Protein AF-A0A8J6PXT9-F1 (afdb_monomer)

Solvent-accessible surface area (backbone atoms only — not comparable to full-atom values): 15693 Å² total; per-residue (Å²): 128,80,84,68,79,91,77,64,64,55,62,47,70,41,81,36,71,69,57,22,60,20,56,36,63,90,74,39,64,50,76,94,34,38,74,58,44,59,33,19,78,71,17,30,38,42,34,38,52,50,77,65,102,57,92,66,86,65,80,55,73,27,37,56,46,32,52,40,48,51,72,73,36,44,72,58,48,40,47,42,50,42,51,44,41,65,73,48,49,47,57,49,52,33,64,75,65,73,51,66,80,80,37,52,74,51,46,50,93,59,94,52,47,90,45,42,36,75,46,33,23,64,62,36,35,40,33,35,71,55,58,52,99,78,29,15,31,35,36,43,34,26,45,24,45,71,37,74,87,48,21,35,32,40,33,25,50,82,85,40,82,59,47,68,38,40,57,87,68,64,70,65,60,54,58,34,49,72,63,71,42,56,64,68,61,53,51,54,48,53,49,53,52,60,75,68,57,75,94,57,82,69,73,52,39,87,90,60,68,43,58,54,72,69,46,46,55,40,44,73,39,38,60,58,50,27,56,72,69,71,35,54,68,60,33,53,54,49,41,72,74,36,56,77,58,34,70,78,43,45,70,61,52,42,54,52,28,56,77,68,66,38,60,82,58,38,58,53,49,53,51,48,48,56,59,60,75,75,107

Structure (mmCIF, N/CA/C/O backbone):
data_AF-A0A8J6PXT9-F1
#
_entry.id   AF-A0A8J6PXT9-F1
#
loop_
_atom_site.group_PDB
_atom_site.id
_atom_site.type_symbol
_atom_site.label_atom_id
_atom_site.label_alt_id
_atom_site.label_comp_id
_atom_site.label_asym_id
_atom_site.label_entity_id
_atom_site.label_seq_id
_atom_site.pdbx_PDB_ins_code
_atom_site.Cartn_x
_atom_site.Cartn_y
_atom_site.Cartn_z
_atom_site.occupancy
_atom_site.B_iso_or_equiv
_atom_site.auth_seq_id
_atom_site.auth_comp_id
_atom_site.auth_asym_id
_atom_site.auth_atom_id
_atom_site.pdbx_PDB_model_num
ATOM 1 N N . MET A 1 1 ? -24.899 -11.891 -0.638 1.00 58.06 1 MET A N 1
ATOM 2 C CA . MET A 1 1 ? -24.754 -11.059 -1.848 1.00 58.06 1 MET A CA 1
ATOM 3 C C . MET A 1 1 ? -23.504 -10.244 -1.622 1.00 58.06 1 MET A C 1
ATOM 5 O O . MET A 1 1 ? -23.408 -9.659 -0.549 1.00 58.06 1 MET A O 1
ATOM 9 N N . ASP A 1 2 ? -22.542 -10.295 -2.538 1.00 76.00 2 ASP A N 1
ATOM 10 C CA . ASP A 1 2 ? -21.279 -9.575 -2.362 1.00 76.00 2 ASP A CA 1
ATOM 11 C C . ASP A 1 2 ? -21.545 -8.068 -2.339 1.00 76.00 2 ASP A C 1
ATOM 13 O O . ASP A 1 2 ? -22.295 -7.556 -3.173 1.00 76.00 2 ASP A O 1
ATOM 17 N N . LYS A 1 3 ? -20.978 -7.364 -1.353 1.00 90.62 3 LYS A N 1
ATOM 18 C CA . LYS A 1 3 ? -21.110 -5.904 -1.244 1.00 90.62 3 LYS A CA 1
ATOM 19 C C . LYS A 1 3 ? -20.114 -5.188 -2.147 1.00 90.62 3 LYS A C 1
ATOM 21 O O . LYS A 1 3 ? -20.406 -4.103 -2.641 1.00 90.62 3 LYS A O 1
ATOM 26 N N . PHE A 1 4 ? -18.958 -5.802 -2.368 1.00 96.56 4 PHE A N 1
ATOM 27 C CA . PHE A 1 4 ? -17.940 -5.333 -3.292 1.00 96.56 4 PHE A CA 1
ATOM 28 C C . PHE A 1 4 ? -18.010 -6.090 -4.623 1.00 96.56 4 PHE A C 1
ATOM 30 O O . PHE A 1 4 ? -18.178 -7.306 -4.655 1.00 96.56 4 PHE A O 1
ATOM 37 N N . THR A 1 5 ? -17.861 -5.370 -5.735 1.00 96.44 5 THR A N 1
ATOM 38 C CA . THR A 1 5 ? -17.755 -5.947 -7.081 1.00 96.44 5 THR A CA 1
ATOM 39 C C . THR A 1 5 ? -16.514 -5.390 -7.758 1.00 96.44 5 THR A C 1
ATOM 41 O O . THR A 1 5 ? -16.367 -4.177 -7.887 1.00 96.44 5 THR A O 1
ATOM 44 N N . PHE A 1 6 ? -15.626 -6.278 -8.201 1.00 97.38 6 PHE A N 1
ATOM 45 C CA . PHE A 1 6 ? -14.386 -5.886 -8.858 1.00 97.38 6 PHE A CA 1
ATOM 46 C C . PHE A 1 6 ? -14.627 -5.453 -10.311 1.00 97.38 6 PHE A C 1
ATOM 48 O O . PHE A 1 6 ? -15.181 -6.205 -11.116 1.00 97.38 6 PHE A O 1
ATOM 55 N N . SER A 1 7 ? -14.179 -4.243 -10.648 1.00 96.75 7 SER A N 1
ATOM 56 C CA . SER A 1 7 ? -14.361 -3.614 -11.963 1.00 96.75 7 SER A CA 1
ATOM 57 C C . SER A 1 7 ? -13.121 -3.661 -12.863 1.00 96.75 7 SER A C 1
ATOM 59 O O . SER A 1 7 ? -13.143 -3.065 -13.936 1.00 96.75 7 SER A O 1
ATOM 61 N N . GLY A 1 8 ? -12.042 -4.327 -12.438 1.00 96.56 8 GLY A N 1
ATOM 62 C CA . GLY A 1 8 ? -10.734 -4.263 -13.105 1.00 96.56 8 GLY A CA 1
ATOM 63 C C . GLY A 1 8 ? -9.766 -3.250 -12.487 1.00 96.56 8 GLY A C 1
ATOM 64 O O . GLY A 1 8 ? -8.602 -3.208 -12.881 1.00 96.56 8 GLY A O 1
ATOM 65 N N . GLU A 1 9 ? -10.222 -2.462 -11.509 1.00 97.62 9 GLU A N 1
ATOM 66 C CA . GLU A 1 9 ? -9.415 -1.461 -10.809 1.00 97.62 9 GLU A CA 1
ATOM 67 C C . GLU A 1 9 ? -8.818 -2.036 -9.520 1.00 97.62 9 GLU A C 1
ATOM 69 O O . GLU A 1 9 ? -9.525 -2.325 -8.557 1.00 97.62 9 GLU A O 1
ATOM 74 N N . TRP A 1 10 ? -7.493 -2.179 -9.486 1.00 97.88 10 TRP A N 1
ATOM 75 C CA . TRP A 1 10 ? -6.753 -2.697 -8.324 1.00 97.88 10 TRP A CA 1
ATOM 76 C C . TRP A 1 10 ? -6.520 -1.644 -7.231 1.00 97.88 10 TRP A C 1
ATOM 78 O O . TRP A 1 10 ? -6.026 -1.962 -6.149 1.00 97.88 10 TRP A O 1
ATOM 88 N N . LYS A 1 11 ? -6.881 -0.389 -7.513 1.00 98.31 11 LYS A N 1
ATOM 89 C CA . LYS A 1 11 ? -6.904 0.724 -6.565 1.00 98.31 11 LYS A CA 1
ATOM 90 C C . LYS A 1 11 ? -8.267 1.395 -6.646 1.00 98.31 11 LYS A C 1
ATOM 92 O O . LYS A 1 11 ? -8.650 1.869 -7.710 1.00 98.31 11 LYS A O 1
ATOM 97 N N . VAL A 1 12 ? -8.989 1.425 -5.536 1.00 98.12 12 VAL A N 1
ATOM 98 C CA . VAL A 1 12 ? -10.351 1.971 -5.450 1.00 98.12 12 VAL A CA 1
ATOM 99 C C . VAL A 1 12 ? -10.522 2.725 -4.137 1.00 98.12 12 VAL A C 1
ATOM 101 O O . VAL A 1 12 ? -9.723 2.559 -3.224 1.00 98.12 12 VAL A O 1
ATOM 104 N N . ASP A 1 13 ? -11.571 3.530 -4.021 1.00 98.44 13 ASP A N 1
ATOM 105 C CA . ASP A 1 13 ? -11.986 4.099 -2.739 1.00 98.44 13 ASP A CA 1
ATOM 106 C C . ASP A 1 13 ? -13.183 3.285 -2.208 1.00 98.44 13 ASP A C 1
ATOM 108 O O . ASP A 1 13 ? -14.152 3.052 -2.937 1.00 98.44 13 ASP A O 1
ATOM 112 N N . LEU A 1 14 ? -13.121 2.828 -0.955 1.00 98.19 14 LEU A N 1
ATOM 113 C CA . LEU A 1 14 ? -14.226 2.139 -0.280 1.00 98.19 14 LEU A CA 1
ATOM 114 C C . LEU A 1 14 ? -15.007 3.102 0.611 1.00 98.19 14 LEU A C 1
ATOM 116 O O . LEU A 1 14 ? -14.414 3.895 1.337 1.00 98.19 14 LEU A O 1
ATOM 120 N N . TYR A 1 15 ? -16.335 2.966 0.628 1.00 98.44 15 TYR A N 1
ATOM 121 C CA . TYR A 1 15 ? -17.177 3.685 1.581 1.00 98.44 15 TYR A CA 1
ATOM 122 C C . TYR A 1 15 ? -17.156 2.995 2.957 1.00 98.44 15 TYR A C 1
ATOM 124 O O . TYR A 1 15 ? -17.783 1.949 3.143 1.00 98.44 15 TYR A O 1
ATOM 132 N N . LEU A 1 16 ? -16.441 3.583 3.917 1.00 98.38 16 LEU A N 1
ATOM 133 C CA . LEU A 1 16 ? -16.239 3.100 5.282 1.00 98.38 16 LEU A CA 1
ATOM 134 C C . LEU A 1 16 ? -16.544 4.208 6.304 1.00 98.38 16 LEU A C 1
ATOM 136 O O . LEU A 1 16 ? -15.630 4.837 6.831 1.00 98.38 16 LEU A O 1
ATOM 140 N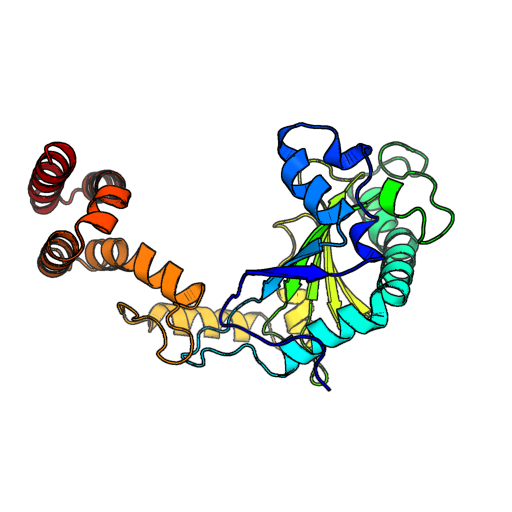 N . ASP A 1 17 ? -17.834 4.426 6.582 1.00 98.25 17 ASP A N 1
ATOM 141 C CA . ASP A 1 17 ? -18.333 5.511 7.446 1.00 98.25 17 ASP A CA 1
ATOM 142 C C . ASP A 1 17 ? -17.649 5.609 8.817 1.00 98.25 17 ASP A C 1
ATOM 144 O O . ASP A 1 17 ? -17.392 6.707 9.297 1.00 98.25 17 ASP A O 1
ATOM 148 N N . GLU A 1 18 ? -17.355 4.480 9.465 1.00 98.56 18 GLU A N 1
ATOM 149 C CA . GLU A 1 18 ? -16.779 4.494 10.812 1.00 98.56 18 GLU A CA 1
ATOM 150 C C . GLU A 1 18 ? -15.259 4.644 10.775 1.00 98.56 18 GLU A C 1
ATOM 152 O O . GLU A 1 18 ? -14.697 5.437 11.526 1.00 98.56 18 GLU A O 1
ATOM 157 N N . ILE A 1 19 ? -14.579 3.918 9.883 1.00 98.62 19 ILE A N 1
ATOM 158 C CA . ILE A 1 19 ? -13.111 3.963 9.795 1.00 98.62 19 ILE A CA 1
ATOM 159 C C . ILE A 1 19 ? -12.639 5.320 9.259 1.00 98.62 19 ILE A C 1
ATOM 161 O O . ILE A 1 19 ? -11.629 5.842 9.727 1.00 98.62 19 ILE A O 1
ATOM 165 N N . SER A 1 20 ? -13.375 5.940 8.332 1.00 98.62 20 SER A N 1
ATOM 166 C CA . SER A 1 20 ? -12.989 7.230 7.746 1.00 98.62 20 SER A CA 1
ATOM 167 C C . SER A 1 20 ? -13.027 8.402 8.735 1.00 98.62 20 SER A C 1
ATOM 169 O O . SER A 1 20 ? -12.542 9.484 8.406 1.00 98.62 20 SER A O 1
ATOM 171 N N . LYS A 1 21 ? -13.585 8.211 9.941 1.00 98.56 21 LYS A N 1
ATOM 172 C CA . LYS A 1 21 ? -13.584 9.203 11.032 1.00 98.56 21 LYS A CA 1
ATOM 173 C C . LYS A 1 21 ? -12.208 9.369 11.681 1.00 98.56 21 LYS A C 1
ATOM 175 O O . LYS A 1 21 ? -12.000 10.331 12.409 1.00 98.56 21 LYS A O 1
ATOM 180 N N . LEU A 1 22 ? -11.250 8.488 11.385 1.00 98.50 22 LEU A N 1
ATOM 181 C CA . LEU A 1 22 ? -9.842 8.649 11.760 1.00 98.50 22 LEU A CA 1
ATOM 182 C C . LEU A 1 22 ? -9.168 9.705 10.862 1.00 98.50 22 LEU A C 1
ATOM 184 O O . LEU A 1 22 ? -8.253 9.405 10.104 1.00 98.50 22 LEU A O 1
ATOM 188 N N . ASN A 1 23 ? -9.677 10.938 10.878 1.00 97.75 23 ASN A N 1
ATOM 189 C CA . ASN A 1 23 ? -9.334 12.005 9.931 1.00 97.75 23 ASN A CA 1
ATOM 190 C C . ASN A 1 23 ? -9.037 13.353 10.613 1.00 97.75 23 ASN A C 1
ATOM 192 O O . ASN A 1 23 ? -9.247 14.421 10.025 1.00 97.75 23 ASN A O 1
ATOM 196 N N . SER A 1 24 ? -8.557 13.306 11.857 1.00 96.81 24 SER A N 1
ATOM 197 C CA . SER A 1 24 ? -8.355 14.487 12.695 1.00 96.81 24 SER A CA 1
ATOM 198 C C . SER A 1 24 ? -7.345 15.484 12.105 1.00 96.81 24 SER A C 1
ATOM 200 O O . SER A 1 24 ? -6.429 15.143 11.349 1.00 96.81 24 SER A O 1
ATOM 202 N N . ASP A 1 25 ? -7.481 16.756 12.497 1.00 96.94 25 ASP A N 1
ATOM 203 C CA . ASP A 1 25 ? -6.548 17.822 12.101 1.00 96.94 25 ASP A CA 1
ATOM 204 C C . ASP A 1 25 ? -5.121 17.602 12.606 1.00 96.94 25 ASP A C 1
ATOM 206 O O . ASP A 1 25 ? -4.189 18.223 12.095 1.00 96.94 25 ASP A O 1
ATOM 210 N N . ARG A 1 26 ? -4.919 16.697 13.571 1.00 95.62 26 ARG A N 1
ATOM 211 C CA . ARG A 1 26 ? -3.576 16.314 14.005 1.00 95.62 26 ARG A CA 1
ATOM 212 C C . ARG A 1 26 ? -2.730 15.858 12.813 1.00 95.62 26 ARG A C 1
ATOM 214 O O . ARG A 1 26 ? -1.610 16.337 12.660 1.00 95.62 26 ARG A O 1
ATOM 221 N N . PHE A 1 27 ? -3.293 14.995 11.970 1.00 96.62 27 PHE A N 1
ATOM 222 C CA . PHE A 1 27 ? -2.588 14.360 10.855 1.00 96.62 27 PHE A CA 1
ATOM 223 C C . PHE A 1 27 ? -2.824 15.082 9.524 1.00 96.62 27 PHE A C 1
ATOM 225 O O . PHE A 1 27 ? -1.931 15.161 8.687 1.00 96.62 27 PHE A O 1
ATOM 232 N N . TYR A 1 28 ? -4.000 15.689 9.341 1.00 96.38 28 TYR A N 1
ATOM 233 C CA . TYR A 1 28 ? -4.422 16.198 8.032 1.00 96.38 28 TYR A CA 1
ATOM 234 C C . TYR A 1 28 ? -4.609 17.724 7.968 1.00 96.38 28 TYR A C 1
ATOM 236 O O . TYR A 1 28 ? -5.352 18.217 7.120 1.00 96.38 28 TYR A O 1
ATOM 244 N N . LYS A 1 29 ? -3.949 18.506 8.837 1.00 94.75 29 LYS A N 1
ATOM 245 C CA . LYS A 1 29 ? -4.019 19.986 8.790 1.00 94.75 29 LYS A CA 1
ATOM 246 C C . LYS A 1 29 ? -3.301 20.618 7.595 1.00 94.75 29 LYS A C 1
ATOM 248 O O . LYS A 1 29 ? -3.661 21.718 7.185 1.00 94.75 29 LYS A O 1
ATOM 253 N N . TYR A 1 30 ? -2.259 19.979 7.064 1.00 93.31 30 TYR A N 1
ATOM 254 C CA . TYR A 1 30 ? -1.436 20.579 6.009 1.00 93.31 30 TYR A CA 1
ATOM 255 C C . TYR A 1 30 ? -2.110 20.485 4.636 1.00 93.31 30 TYR A C 1
ATOM 257 O O . TYR A 1 30 ? -2.862 19.551 4.363 1.00 93.31 30 TYR A O 1
ATOM 265 N N . GLU A 1 31 ? -1.822 21.448 3.755 1.00 94.75 31 GLU A N 1
ATOM 266 C CA . GLU A 1 31 ? -2.439 21.553 2.422 1.00 94.75 31 GLU A CA 1
ATOM 267 C C . GLU A 1 31 ? -2.220 20.293 1.573 1.00 94.75 31 GLU A C 1
ATOM 269 O O . GLU A 1 31 ? -3.150 19.803 0.935 1.00 94.75 31 GLU A O 1
ATOM 274 N N . ILE A 1 32 ? -1.022 19.702 1.658 1.00 95.75 32 ILE A N 1
ATOM 275 C CA . ILE A 1 32 ? -0.656 18.476 0.931 1.00 95.75 32 ILE A CA 1
ATOM 276 C C . ILE A 1 32 ? -1.574 17.286 1.255 1.00 95.75 32 ILE A C 1
ATOM 278 O O . ILE A 1 32 ? -1.696 16.363 0.455 1.00 95.75 32 ILE A O 1
ATOM 282 N N . HIS A 1 33 ? -2.229 17.315 2.417 1.00 95.56 33 HIS A N 1
ATOM 283 C CA . HIS A 1 33 ? -3.091 16.251 2.915 1.00 95.56 33 HIS A CA 1
ATOM 284 C C . HIS A 1 33 ? -4.587 16.524 2.705 1.00 95.56 33 HIS A C 1
ATOM 286 O O . HIS A 1 33 ? -5.403 15.619 2.893 1.00 95.56 33 HIS A O 1
ATOM 292 N N . GLN A 1 34 ? -4.973 17.736 2.287 1.00 96.31 34 GLN A N 1
ATOM 293 C CA . GLN A 1 34 ? -6.384 18.096 2.110 1.00 96.31 34 GLN A CA 1
ATOM 294 C C . GLN A 1 34 ? -7.123 17.207 1.104 1.00 96.31 34 GLN A C 1
ATOM 296 O O . GLN A 1 34 ? -8.223 16.769 1.440 1.00 96.31 34 GLN A O 1
ATOM 301 N N . PRO A 1 35 ? -6.550 16.833 -0.062 1.00 97.56 35 PRO A N 1
ATOM 302 C CA . PRO A 1 35 ? -7.246 15.948 -0.996 1.00 97.56 35 PRO A CA 1
ATOM 303 C C . PRO A 1 35 ? -7.623 14.599 -0.374 1.00 97.56 35 PRO A C 1
ATOM 305 O O . PRO A 1 35 ? -8.684 14.049 -0.665 1.00 97.56 35 PRO A O 1
ATOM 308 N N . HIS A 1 36 ? -6.769 14.071 0.507 1.00 97.94 36 HIS A N 1
ATOM 309 C CA . HIS A 1 36 ? -7.048 12.836 1.236 1.00 97.94 36 HIS A CA 1
ATOM 310 C C . HIS A 1 36 ? -8.115 13.054 2.311 1.00 97.94 36 HIS A C 1
ATOM 312 O O . HIS A 1 36 ? -9.106 12.327 2.354 1.00 97.94 36 HIS A O 1
ATOM 318 N N . LYS A 1 37 ? -7.992 14.120 3.111 1.00 97.88 37 LYS A N 1
ATOM 319 C CA . LYS A 1 37 ? -8.990 14.478 4.129 1.00 97.88 37 LYS A CA 1
ATOM 320 C C . LYS A 1 37 ? -10.389 14.663 3.535 1.00 97.88 37 LYS A C 1
ATOM 322 O O . LYS A 1 37 ? -11.369 14.188 4.101 1.00 97.88 37 LYS A O 1
ATOM 327 N N . GLU A 1 38 ? -10.496 15.302 2.372 1.00 98.25 38 GLU A N 1
ATOM 328 C CA . GLU A 1 38 ? -11.760 15.481 1.651 1.00 98.25 38 GLU A CA 1
ATOM 329 C C . GLU A 1 38 ? -12.414 14.156 1.242 1.00 98.25 38 GLU A C 1
ATOM 331 O O . GLU A 1 38 ? -13.645 14.073 1.208 1.00 98.25 38 GLU A O 1
ATOM 336 N N . LYS A 1 39 ? -11.624 13.120 0.931 1.00 98.25 39 LYS A N 1
ATOM 337 C CA . LYS A 1 39 ? -12.144 11.765 0.702 1.00 98.25 39 LYS A CA 1
ATOM 338 C C . LYS A 1 39 ? -12.663 11.161 2.002 1.00 98.25 39 LYS A C 1
ATOM 340 O O . LYS A 1 39 ? -13.814 10.725 2.043 1.00 98.25 39 LYS A O 1
ATOM 345 N N . LEU A 1 40 ? -11.870 11.220 3.072 1.00 98.50 40 LEU A N 1
ATOM 346 C CA . LEU A 1 40 ? -12.249 10.671 4.377 1.00 98.50 40 LEU A CA 1
ATOM 347 C C . LEU A 1 40 ? -13.541 11.308 4.919 1.00 98.50 40 LEU A C 1
ATOM 349 O O . LEU A 1 40 ? -14.416 10.608 5.425 1.00 98.50 40 LEU A O 1
ATOM 353 N N . LEU A 1 41 ? -13.712 12.623 4.741 1.00 98.19 41 LEU A N 1
ATOM 354 C CA . LEU A 1 41 ? -14.935 13.354 5.106 1.00 98.19 41 LEU A CA 1
ATOM 355 C C . LEU A 1 41 ? -16.182 12.901 4.325 1.00 98.19 41 LEU A C 1
ATOM 357 O O . LEU A 1 41 ? -17.302 13.129 4.776 1.00 98.19 41 LEU A O 1
ATOM 361 N N . LYS A 1 42 ? -16.008 12.258 3.166 1.00 98.44 42 LYS A N 1
ATOM 362 C CA . LYS A 1 42 ? -17.086 11.664 2.356 1.00 98.44 42 LYS A CA 1
ATOM 363 C C . LYS A 1 42 ? -17.291 10.175 2.650 1.00 98.44 42 LYS A C 1
ATOM 365 O O . LYS A 1 42 ? -17.986 9.507 1.887 1.00 98.44 42 LYS A O 1
ATOM 370 N N . GLY A 1 43 ? -16.660 9.640 3.695 1.00 98.38 43 GLY A N 1
ATOM 371 C CA . GLY A 1 43 ? -16.694 8.211 3.995 1.00 98.38 43 GLY A CA 1
ATOM 372 C C . GLY A 1 43 ? -15.734 7.378 3.148 1.00 98.38 43 GLY A C 1
ATOM 373 O O . GLY A 1 43 ? -15.775 6.161 3.236 1.00 98.38 43 GLY A O 1
ATOM 374 N N . MET A 1 44 ? -14.901 7.986 2.299 1.00 98.69 44 MET A N 1
ATOM 375 C CA . MET A 1 44 ? -14.102 7.266 1.304 1.00 98.69 44 MET A CA 1
ATOM 376 C C . MET A 1 44 ? -12.687 6.999 1.817 1.00 98.69 44 MET A C 1
ATOM 378 O O . MET A 1 44 ? -11.931 7.941 2.042 1.00 98.69 44 MET A O 1
ATOM 382 N N . VAL A 1 45 ? -12.317 5.725 1.946 1.00 98.75 45 VAL A N 1
ATOM 383 C CA . VAL A 1 45 ? -10.974 5.278 2.343 1.00 98.75 45 VAL A CA 1
ATOM 384 C C . VAL A 1 45 ? -10.295 4.580 1.158 1.00 98.75 45 VAL A C 1
ATOM 386 O O . VAL A 1 45 ? -10.874 3.635 0.613 1.00 98.75 45 VAL A O 1
ATOM 389 N N . PRO A 1 46 ? -9.077 4.990 0.758 1.00 98.69 46 PRO A N 1
ATOM 390 C CA . PRO A 1 46 ? -8.339 4.322 -0.305 1.00 98.69 46 PRO A CA 1
ATOM 391 C C . PRO A 1 46 ? -8.039 2.856 0.021 1.00 98.69 46 PRO A C 1
ATOM 393 O O . PRO A 1 46 ? -7.579 2.519 1.111 1.00 98.69 46 PRO A O 1
ATOM 396 N N . LEU A 1 47 ? -8.242 1.991 -0.964 1.00 98.75 47 LEU A N 1
ATOM 397 C CA . LEU A 1 47 ? -7.979 0.560 -0.926 1.00 98.75 47 LEU A CA 1
ATOM 398 C C . LEU A 1 47 ? -7.058 0.187 -2.090 1.00 98.75 47 LEU A C 1
ATOM 400 O O . LEU A 1 47 ? -7.317 0.545 -3.239 1.00 98.75 47 LEU A O 1
ATOM 404 N N . THR A 1 48 ? -6.022 -0.595 -1.807 1.00 98.69 48 THR A N 1
ATOM 405 C CA . THR A 1 48 ? -5.231 -1.300 -2.820 1.00 98.69 48 THR A CA 1
ATOM 406 C C . THR A 1 48 ? -5.404 -2.801 -2.642 1.00 98.69 48 THR A C 1
ATOM 408 O O . THR A 1 48 ? -5.226 -3.328 -1.547 1.00 98.69 48 THR A O 1
ATOM 411 N N . ILE A 1 49 ? -5.722 -3.502 -3.725 1.00 98.62 49 ILE A N 1
ATOM 412 C CA . ILE A 1 49 ? -5.735 -4.962 -3.762 1.00 98.62 49 ILE A CA 1
ATOM 413 C C . ILE A 1 49 ? -4.380 -5.403 -4.316 1.00 98.62 49 ILE A C 1
ATOM 415 O O . ILE A 1 49 ? -3.994 -4.972 -5.402 1.00 98.62 49 ILE A O 1
ATOM 419 N N . TYR A 1 50 ? -3.637 -6.219 -3.572 1.00 97.88 50 TYR A N 1
ATOM 420 C CA . TYR A 1 50 ? -2.351 -6.736 -4.031 1.00 97.88 50 TYR A CA 1
ATOM 421 C C . TYR A 1 50 ? -2.581 -7.908 -4.968 1.00 97.88 50 TYR A C 1
ATOM 423 O O . TYR A 1 50 ? -3.253 -8.882 -4.627 1.00 97.88 50 TYR A O 1
ATOM 431 N N . ASP A 1 51 ? -2.054 -7.799 -6.176 1.00 96.00 51 ASP A N 1
ATOM 432 C CA . ASP A 1 51 ? -2.242 -8.797 -7.202 1.00 96.00 51 ASP A CA 1
ATOM 433 C C . ASP A 1 51 ? -1.256 -9.951 -7.060 1.00 96.00 51 ASP A C 1
ATOM 435 O O . ASP A 1 51 ? -0.053 -9.785 -6.879 1.00 96.00 51 ASP A O 1
ATOM 439 N N . GLU A 1 52 ? -1.779 -11.163 -7.209 1.00 94.06 52 GLU A N 1
ATOM 440 C CA . GLU A 1 52 ? -0.939 -12.330 -7.425 1.00 94.06 52 GLU A CA 1
ATOM 441 C C . GLU A 1 52 ? -0.319 -12.255 -8.833 1.00 94.06 52 GLU A C 1
ATOM 443 O O . GLU A 1 52 ? -0.998 -11.866 -9.795 1.00 94.06 52 GLU A O 1
ATOM 448 N N . HIS A 1 53 ? 0.942 -12.677 -8.973 1.00 92.69 53 HIS A N 1
ATOM 449 C CA . HIS A 1 53 ? 1.664 -12.785 -10.251 1.00 92.69 53 HIS A CA 1
ATOM 450 C C . HIS A 1 53 ? 1.145 -13.953 -11.117 1.00 92.69 53 HIS A C 1
ATOM 452 O O . HIS A 1 53 ? 1.860 -14.896 -11.456 1.00 92.69 53 HIS A O 1
ATOM 458 N N . THR A 1 54 ? -0.138 -13.894 -11.464 1.00 94.25 54 THR A N 1
ATOM 459 C CA . THR A 1 54 ? -0.851 -14.822 -12.344 1.00 94.25 54 THR A CA 1
ATOM 460 C C . THR A 1 54 ? -1.593 -14.054 -13.434 1.00 94.25 54 THR A C 1
ATOM 462 O O . THR A 1 54 ? -1.930 -12.877 -13.270 1.00 94.25 54 THR A O 1
ATOM 465 N N . GLU A 1 55 ? -1.885 -14.730 -14.548 1.00 94.50 55 GLU A N 1
ATOM 466 C CA . GLU A 1 55 ? -2.650 -14.166 -15.675 1.00 94.50 55 GLU A CA 1
ATOM 467 C C . GLU A 1 55 ? -4.163 -14.070 -15.380 1.00 94.50 55 GLU A C 1
ATOM 469 O O . GLU A 1 55 ? -4.919 -13.544 -16.197 1.00 94.50 55 GLU A O 1
ATOM 474 N N . ASN A 1 56 ? -4.622 -14.559 -14.217 1.00 96.38 56 ASN A N 1
ATOM 475 C CA . ASN A 1 56 ? -5.998 -14.358 -13.769 1.00 96.38 56 ASN A CA 1
ATOM 476 C C . ASN A 1 56 ? -6.237 -12.855 -13.514 1.00 96.38 56 ASN A C 1
ATOM 478 O O . ASN A 1 56 ? -5.550 -12.282 -12.659 1.00 96.38 56 ASN A O 1
ATOM 482 N N . PRO A 1 57 ? -7.176 -12.205 -14.231 1.00 96.62 57 PRO A N 1
ATOM 483 C CA . PRO A 1 57 ? -7.421 -10.773 -14.081 1.00 96.62 57 PRO A CA 1
ATOM 484 C C . PRO A 1 57 ? -8.183 -10.403 -12.808 1.00 96.62 57 PRO A C 1
ATOM 486 O O . PRO A 1 57 ? -8.259 -9.219 -12.494 1.00 96.62 57 PRO A O 1
ATOM 489 N N . ASP A 1 58 ? -8.760 -11.380 -12.113 1.00 97.56 58 ASP A N 1
ATOM 490 C CA . ASP A 1 58 ? -9.582 -11.161 -10.928 1.00 97.56 58 ASP A CA 1
ATOM 491 C C . ASP A 1 58 ? -8.759 -11.287 -9.635 1.00 97.56 58 ASP A C 1
ATOM 493 O O . ASP A 1 58 ? -7.856 -12.130 -9.567 1.00 97.56 58 ASP A O 1
ATOM 497 N N . PRO A 1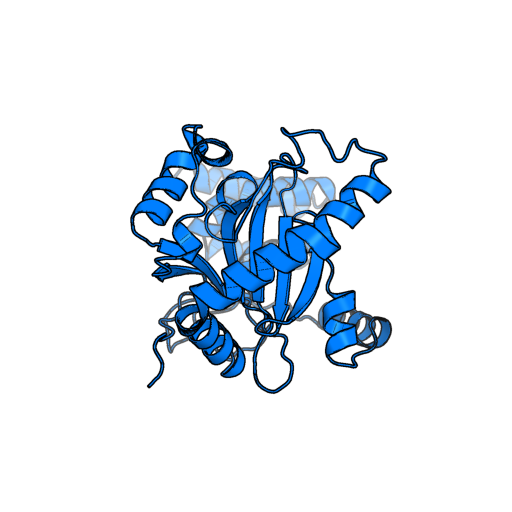 59 ? -9.093 -10.518 -8.580 1.00 97.81 59 PRO A N 1
ATOM 498 C CA . PRO A 1 59 ? -8.697 -10.836 -7.216 1.00 97.81 59 PRO A CA 1
ATOM 499 C C . PRO A 1 59 ? -9.140 -12.248 -6.840 1.00 97.81 59 PRO A C 1
ATOM 501 O O . PRO A 1 59 ? -10.119 -12.781 -7.377 1.00 97.81 59 PRO A O 1
ATOM 504 N N . THR A 1 60 ? -8.455 -12.856 -5.877 1.00 97.75 60 THR A N 1
ATOM 505 C CA . THR A 1 60 ? -8.893 -14.155 -5.366 1.00 97.75 60 THR A CA 1
ATOM 506 C C . THR A 1 60 ? -10.247 -14.015 -4.653 1.00 97.75 60 THR A C 1
ATOM 508 O O . THR A 1 60 ? -10.564 -12.946 -4.114 1.00 97.75 60 THR A O 1
ATOM 511 N N . PRO A 1 61 ? -11.067 -15.080 -4.594 1.00 97.56 61 PRO A N 1
ATOM 512 C CA . PRO A 1 61 ? -12.299 -15.056 -3.809 1.00 97.56 61 PRO A CA 1
ATOM 513 C C . PRO A 1 61 ? -12.059 -14.651 -2.349 1.00 97.56 61 PRO A C 1
ATOM 515 O O . PRO A 1 61 ? -12.875 -13.950 -1.758 1.00 97.56 61 PRO A O 1
ATOM 518 N N . GLU A 1 62 ? -10.918 -15.034 -1.773 1.00 98.38 62 GLU A N 1
ATOM 519 C CA . GLU A 1 62 ? -10.573 -14.714 -0.387 1.00 98.38 62 GLU A CA 1
ATOM 520 C C . GLU A 1 62 ? -10.250 -13.231 -0.164 1.00 98.38 62 GLU A C 1
ATOM 522 O O . GLU A 1 62 ? -10.559 -12.703 0.908 1.00 98.38 62 GLU A O 1
ATOM 527 N N . GLN A 1 63 ? -9.731 -12.535 -1.180 1.00 98.56 63 GLN A N 1
ATOM 528 C CA . GLN A 1 63 ? -9.575 -11.077 -1.159 1.00 98.56 63 GLN A CA 1
ATOM 529 C C . GLN A 1 63 ? -10.935 -10.378 -1.155 1.00 98.56 63 GLN A C 1
ATOM 531 O O . GLN A 1 63 ? -11.157 -9.456 -0.371 1.00 98.56 63 GLN A O 1
ATOM 536 N N . ILE A 1 64 ? -11.876 -10.849 -1.981 1.00 98.44 64 ILE A N 1
ATOM 537 C CA . ILE A 1 64 ? -13.248 -10.321 -2.004 1.00 98.44 64 ILE A CA 1
ATOM 538 C C . ILE A 1 64 ? -13.938 -10.552 -0.653 1.00 98.44 64 ILE A C 1
ATOM 540 O O . ILE A 1 64 ? -14.602 -9.651 -0.137 1.00 98.44 64 ILE A O 1
ATOM 544 N N . LEU A 1 65 ? -13.735 -11.722 -0.039 1.00 98.25 65 LEU A N 1
ATOM 545 C CA . LEU A 1 65 ? -14.243 -12.017 1.302 1.00 98.25 65 LEU A CA 1
ATOM 546 C C . LEU A 1 65 ? -13.635 -11.101 2.370 1.00 98.25 65 LEU A C 1
ATOM 548 O O . LEU A 1 65 ? -14.376 -10.631 3.231 1.00 98.25 65 LEU A O 1
ATOM 552 N N . ALA A 1 66 ? -12.335 -10.801 2.307 1.00 98.69 66 ALA A N 1
ATOM 553 C CA . ALA A 1 66 ? -11.697 -9.863 3.232 1.00 98.69 66 ALA A CA 1
ATOM 554 C C . ALA A 1 66 ? -12.281 -8.446 3.097 1.00 98.69 66 ALA A C 1
ATOM 556 O O . ALA A 1 66 ? -12.631 -7.827 4.100 1.00 98.69 66 ALA A O 1
ATOM 557 N N . ILE A 1 67 ? -12.478 -7.958 1.866 1.00 98.75 67 ILE A N 1
ATOM 558 C CA . ILE A 1 67 ? -13.098 -6.647 1.611 1.00 98.75 67 ILE A CA 1
ATOM 559 C C . ILE A 1 67 ? -14.532 -6.600 2.156 1.00 98.75 67 ILE A C 1
ATOM 561 O O . ILE A 1 67 ? -14.898 -5.660 2.864 1.00 98.75 67 ILE A O 1
ATOM 565 N N . ASN A 1 68 ? -15.346 -7.621 1.867 1.00 98.31 68 ASN A N 1
ATOM 566 C CA . ASN A 1 68 ? -16.716 -7.711 2.380 1.00 98.31 68 ASN A CA 1
ATOM 567 C C . ASN A 1 68 ? -16.745 -7.770 3.913 1.00 98.31 68 ASN A C 1
ATOM 569 O O . ASN A 1 68 ? -17.574 -7.109 4.538 1.00 98.31 68 ASN A O 1
ATOM 573 N N . TRP A 1 69 ? -15.807 -8.500 4.520 1.00 98.31 69 TRP A N 1
ATOM 574 C CA . TRP A 1 69 ? -15.670 -8.566 5.967 1.00 98.31 69 TRP A CA 1
ATOM 575 C C . TRP A 1 69 ? -15.344 -7.188 6.567 1.00 98.31 69 TRP A C 1
ATOM 577 O O . TRP A 1 69 ? -15.985 -6.795 7.540 1.00 98.31 69 TRP A O 1
ATOM 587 N N . ILE A 1 70 ? -14.446 -6.404 5.956 1.00 98.62 70 ILE A N 1
ATOM 588 C CA . ILE A 1 70 ? -14.147 -5.030 6.402 1.00 98.62 70 ILE A CA 1
ATOM 589 C C . ILE A 1 70 ? -15.394 -4.140 6.324 1.00 98.62 70 ILE A C 1
ATOM 591 O O . ILE A 1 70 ? -15.724 -3.450 7.291 1.00 98.62 70 ILE A O 1
ATOM 595 N N . LEU A 1 71 ? -16.126 -4.191 5.204 1.00 98.38 71 LEU A N 1
ATOM 596 C CA . LEU A 1 71 ? -17.359 -3.417 4.998 1.00 98.38 71 LEU A CA 1
ATOM 597 C C . LEU A 1 71 ? -18.425 -3.714 6.066 1.00 98.38 71 LEU A C 1
ATOM 599 O O . LEU A 1 71 ? -19.208 -2.833 6.425 1.00 98.38 71 LEU A O 1
ATOM 603 N N . GLU A 1 72 ? -18.475 -4.951 6.557 1.00 98.00 72 GLU A N 1
ATOM 604 C CA . GLU A 1 72 ? -19.468 -5.431 7.520 1.00 98.00 72 GLU A CA 1
ATOM 605 C C . GLU A 1 72 ? -19.081 -5.213 8.983 1.00 98.00 72 GLU A C 1
ATOM 607 O O . GLU A 1 72 ? -19.972 -5.108 9.824 1.00 98.00 72 GLU A O 1
ATOM 612 N N . ASN A 1 73 ? -17.785 -5.106 9.290 1.00 98.50 73 ASN A N 1
ATOM 613 C CA . ASN A 1 73 ? -17.281 -5.202 10.663 1.00 98.50 73 ASN A CA 1
ATOM 614 C C . ASN A 1 73 ? -16.473 -3.975 11.121 1.00 98.50 73 ASN A C 1
ATOM 616 O O . ASN A 1 73 ? -15.715 -4.065 12.081 1.00 98.50 73 ASN A O 1
ATOM 620 N N . GLN A 1 74 ? -16.656 -2.805 10.499 1.00 98.31 74 GLN A N 1
ATOM 621 C CA . GLN A 1 74 ? -15.894 -1.578 10.806 1.00 98.31 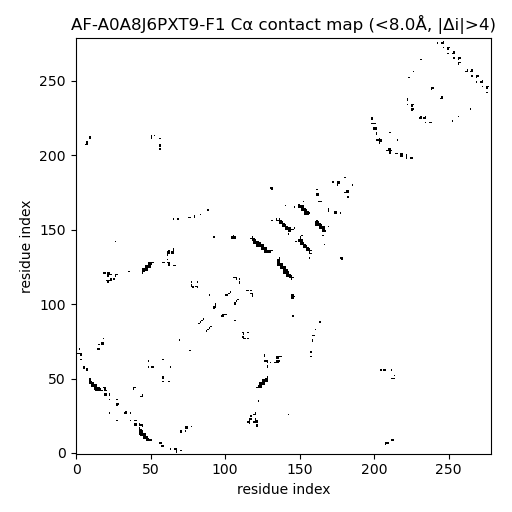74 GLN A CA 1
ATOM 622 C C . GLN A 1 74 ? -15.807 -1.243 12.308 1.00 98.31 74 GLN A C 1
ATOM 624 O O . GLN A 1 74 ? -14.729 -0.970 12.828 1.00 98.31 74 GLN A O 1
ATOM 629 N N . ASN A 1 75 ? -16.930 -1.309 13.032 1.00 98.56 75 ASN A N 1
ATOM 630 C CA . ASN A 1 75 ? -16.962 -1.046 14.476 1.00 98.56 75 ASN A CA 1
ATOM 631 C C . ASN A 1 75 ? -16.187 -2.086 15.296 1.00 98.56 75 ASN A C 1
ATOM 633 O O . ASN A 1 75 ? -15.640 -1.758 16.347 1.00 98.56 75 ASN A O 1
ATOM 637 N N . GLU A 1 76 ? -16.186 -3.346 14.862 1.00 98.62 76 GLU A N 1
ATOM 638 C CA . GLU A 1 76 ? -15.422 -4.401 15.527 1.00 98.62 76 GLU A CA 1
ATOM 639 C C . GLU A 1 76 ? -13.925 -4.214 15.274 1.00 98.62 76 GLU A C 1
ATOM 641 O O . GLU A 1 76 ? -13.147 -4.244 16.222 1.00 98.62 76 GLU A O 1
ATOM 646 N N . ILE A 1 77 ? -13.549 -3.871 14.039 1.00 98.69 77 ILE A N 1
ATOM 647 C CA . ILE A 1 77 ? -12.175 -3.524 13.659 1.00 98.69 77 ILE A CA 1
ATOM 648 C C . ILE A 1 77 ? -11.641 -2.376 14.520 1.00 98.69 77 ILE A C 1
ATOM 650 O O . ILE A 1 77 ? -10.561 -2.502 15.088 1.00 98.69 77 ILE A O 1
ATOM 654 N N . LEU A 1 78 ? -12.395 -1.282 14.682 1.00 98.81 78 LEU A N 1
ATOM 655 C CA . LEU A 1 78 ? -11.968 -0.153 15.519 1.00 98.81 78 LEU A CA 1
ATOM 656 C C . LEU A 1 78 ? -11.783 -0.553 16.991 1.00 98.81 78 LEU A C 1
ATOM 658 O O . LEU A 1 78 ? -10.826 -0.127 17.631 1.00 98.81 78 LEU A O 1
ATOM 662 N N . LYS A 1 79 ? -12.658 -1.406 17.535 1.00 98.81 79 LYS A N 1
ATOM 663 C CA . LYS A 1 79 ? -12.501 -1.932 18.903 1.00 98.81 79 LYS A CA 1
ATOM 664 C C . LYS A 1 79 ? -11.252 -2.795 19.043 1.00 98.81 79 LYS A C 1
ATOM 666 O O . LYS A 1 79 ? -10.557 -2.686 20.050 1.00 98.81 79 LYS A O 1
ATOM 671 N N . THR A 1 80 ? -10.970 -3.632 18.050 1.00 98.69 80 THR A N 1
ATOM 672 C CA . THR A 1 80 ? -9.753 -4.443 18.007 1.00 98.69 80 THR A CA 1
ATOM 673 C C . THR A 1 80 ? -8.513 -3.558 17.945 1.00 98.69 80 THR A C 1
ATOM 675 O O . THR A 1 80 ? -7.654 -3.692 18.808 1.00 98.69 80 THR A O 1
ATOM 678 N N . ILE A 1 81 ? -8.472 -2.579 17.032 1.00 98.81 81 ILE A N 1
ATOM 679 C CA . ILE A 1 81 ? -7.361 -1.621 16.922 1.00 98.81 81 ILE A CA 1
ATOM 680 C C . ILE A 1 81 ? -7.137 -0.894 18.244 1.00 98.81 81 ILE A C 1
ATOM 682 O O . ILE A 1 81 ? -5.999 -0.777 18.677 1.00 98.81 81 ILE A O 1
ATOM 686 N N . TYR A 1 82 ? -8.200 -0.437 18.909 1.00 98.81 82 TYR A N 1
ATOM 687 C CA . TYR A 1 82 ? -8.089 0.178 20.230 1.00 98.81 82 TYR A CA 1
ATOM 688 C C . TYR A 1 82 ? -7.423 -0.752 21.245 1.00 98.81 82 TYR A C 1
ATOM 690 O O . TYR A 1 82 ? -6.458 -0.361 21.897 1.00 98.81 82 TYR A O 1
ATOM 698 N N . ASN A 1 83 ? -7.893 -1.994 21.353 1.00 98.75 83 ASN A N 1
ATOM 699 C CA . ASN A 1 83 ? -7.318 -2.951 22.293 1.00 98.75 83 ASN A CA 1
ATOM 700 C C . ASN A 1 83 ? -5.854 -3.269 21.967 1.00 98.75 83 ASN A C 1
ATOM 702 O O . ASN A 1 83 ? -5.033 -3.310 22.880 1.00 98.75 83 ASN A O 1
ATOM 706 N N . ASP A 1 84 ? -5.521 -3.468 20.696 1.00 98.75 84 ASP A N 1
ATOM 707 C CA . ASP A 1 84 ? -4.158 -3.775 20.266 1.00 98.75 84 ASP A CA 1
ATOM 708 C C . ASP A 1 84 ? -3.226 -2.570 20.441 1.00 98.75 84 ASP A C 1
ATOM 710 O O . ASP A 1 84 ? -2.081 -2.730 20.867 1.00 98.75 84 ASP A O 1
ATOM 714 N N . LEU A 1 85 ? -3.723 -1.352 20.210 1.00 98.62 85 LEU A N 1
ATOM 715 C CA . LEU A 1 85 ? -2.967 -0.120 20.422 1.00 98.62 85 LEU A CA 1
ATOM 716 C C . LEU A 1 85 ? -2.543 0.020 21.886 1.00 98.62 85 LEU A C 1
ATOM 718 O O . LEU A 1 85 ? -1.357 0.190 22.164 1.00 98.62 85 LEU A O 1
ATOM 722 N N . ILE A 1 86 ? -3.498 -0.125 22.809 1.00 98.38 86 ILE A N 1
ATOM 723 C CA . ILE A 1 86 ? -3.255 0.007 24.250 1.00 98.38 86 ILE A CA 1
ATOM 724 C C . ILE A 1 86 ? -2.397 -1.133 24.799 1.00 98.38 86 ILE A C 1
ATOM 726 O O . ILE A 1 86 ? -1.490 -0.895 25.593 1.00 98.38 86 ILE A O 1
ATOM 730 N N . ASN A 1 87 ? -2.705 -2.376 24.428 1.00 98.44 87 ASN A N 1
ATOM 731 C CA . ASN A 1 87 ? -2.166 -3.544 25.127 1.00 98.44 87 ASN A CA 1
ATOM 732 C C . ASN A 1 87 ? -0.933 -4.155 24.452 1.00 98.44 87 ASN A C 1
ATOM 734 O O . ASN A 1 87 ? -0.244 -4.954 25.082 1.00 98.44 87 ASN A O 1
ATOM 738 N N . VAL A 1 88 ? -0.664 -3.821 23.186 1.00 98.56 88 VAL A N 1
ATOM 739 C CA . VAL A 1 88 ? 0.420 -4.434 22.403 1.00 98.56 88 VAL A CA 1
ATOM 740 C C . VAL A 1 88 ? 1.345 -3.374 21.814 1.00 98.56 88 VAL A C 1
ATOM 742 O O . VAL A 1 88 ? 2.549 -3.407 22.060 1.00 98.56 88 VAL A O 1
ATOM 745 N N . ILE A 1 89 ? 0.798 -2.428 21.052 1.00 98.50 89 ILE A N 1
ATOM 746 C CA . ILE A 1 89 ? 1.595 -1.526 20.214 1.00 98.50 89 ILE A CA 1
ATOM 747 C C . ILE A 1 89 ? 2.285 -0.452 21.058 1.00 98.50 89 ILE A C 1
ATOM 749 O O . ILE A 1 89 ? 3.503 -0.321 20.983 1.00 98.50 89 ILE A O 1
ATOM 753 N N . TRP A 1 90 ? 1.558 0.299 21.889 1.00 98.25 90 TRP A N 1
ATOM 754 C CA . TRP A 1 90 ? 2.190 1.313 22.740 1.00 98.25 90 TRP A CA 1
ATOM 755 C C . TRP A 1 90 ? 3.211 0.732 23.716 1.00 98.25 90 TRP A C 1
ATOM 757 O O . TRP A 1 90 ? 4.327 1.247 23.726 1.00 98.25 90 TRP A O 1
ATOM 767 N N . PRO A 1 91 ? 2.923 -0.357 24.462 1.00 98.25 91 PRO A N 1
ATOM 768 C CA . PRO A 1 91 ? 3.936 -0.999 25.293 1.00 98.25 91 PRO A CA 1
ATOM 769 C C . PRO A 1 91 ? 5.204 -1.360 24.513 1.00 98.25 91 PRO A C 1
ATOM 771 O O . PRO A 1 91 ? 6.303 -1.130 25.010 1.00 98.25 91 PRO A O 1
ATOM 774 N N . HIS A 1 92 ? 5.064 -1.852 23.276 1.00 97.75 92 HIS A N 1
ATOM 775 C CA . HIS A 1 92 ? 6.209 -2.159 22.422 1.00 97.75 92 HIS A CA 1
ATOM 776 C C . HIS A 1 92 ? 7.063 -0.926 22.106 1.00 97.75 92 HIS A C 1
ATOM 778 O O . HIS A 1 92 ? 8.283 -0.993 22.229 1.00 97.75 92 HIS A O 1
ATOM 784 N N . TYR A 1 93 ? 6.453 0.187 21.692 1.00 97.50 93 TYR A N 1
ATOM 785 C CA . TYR A 1 93 ? 7.196 1.402 21.340 1.00 97.50 93 TYR A CA 1
ATOM 786 C C . TYR A 1 93 ? 7.802 2.100 22.565 1.00 97.50 93 TYR A C 1
ATOM 788 O O . TYR A 1 93 ? 8.957 2.516 22.504 1.00 97.50 93 TYR A O 1
ATOM 796 N N . ILE A 1 94 ? 7.078 2.132 23.689 1.00 97.81 94 ILE A N 1
ATOM 797 C CA . ILE A 1 94 ? 7.579 2.642 24.974 1.00 97.81 94 ILE A CA 1
ATOM 798 C C . ILE A 1 94 ? 8.831 1.868 25.396 1.00 97.81 94 ILE A C 1
ATOM 800 O O . ILE A 1 94 ? 9.851 2.471 25.714 1.00 97.81 94 ILE A O 1
ATOM 804 N N . GLU A 1 95 ? 8.780 0.532 25.357 1.00 97.81 95 GLU A N 1
ATOM 805 C CA . GLU A 1 95 ? 9.925 -0.313 25.707 1.00 97.81 95 GLU A CA 1
ATOM 806 C C . GLU A 1 95 ? 11.081 -0.143 24.713 1.00 97.81 95 GLU A C 1
ATOM 808 O O . GLU A 1 95 ? 12.227 0.039 25.118 1.00 97.81 95 GLU A O 1
ATOM 813 N N . LYS A 1 96 ? 10.793 -0.181 23.407 1.00 96.12 96 LYS A N 1
ATOM 814 C CA . LYS A 1 96 ? 11.807 -0.123 22.344 1.00 96.12 96 LYS A CA 1
ATOM 815 C C . LYS A 1 96 ? 12.585 1.193 22.335 1.00 96.12 96 LYS A C 1
ATOM 817 O O . LYS A 1 96 ? 13.754 1.191 21.949 1.00 96.12 96 LYS A O 1
ATOM 822 N N . TRP A 1 97 ? 11.939 2.299 22.692 1.00 96.06 97 TRP A N 1
ATOM 823 C CA . TRP A 1 97 ? 12.530 3.637 22.643 1.00 96.06 97 TRP A CA 1
ATOM 824 C C . TRP A 1 97 ? 12.828 4.238 24.014 1.00 96.06 97 TRP A C 1
ATOM 826 O O . TRP A 1 97 ? 13.329 5.358 24.070 1.00 96.06 97 TRP A O 1
ATOM 836 N N . GLU A 1 98 ? 12.562 3.497 25.093 1.00 96.25 98 GLU A N 1
ATOM 837 C CA . GLU A 1 98 ? 12.707 3.971 26.475 1.00 96.25 98 GLU A CA 1
ATOM 838 C C . GLU A 1 98 ? 11.952 5.297 26.713 1.00 96.25 98 GLU A C 1
ATOM 840 O O . GLU A 1 98 ? 12.443 6.205 27.384 1.00 96.25 98 GLU A O 1
ATOM 845 N N . ASP A 1 99 ? 10.762 5.417 26.116 1.00 95.25 99 ASP A N 1
ATOM 846 C CA . ASP A 1 99 ? 9.961 6.646 26.117 1.00 95.25 99 ASP A CA 1
ATOM 847 C C . ASP A 1 99 ? 9.086 6.763 27.381 1.00 95.25 99 ASP A C 1
ATOM 849 O O . ASP A 1 99 ? 8.834 5.788 28.093 1.00 95.25 99 ASP A O 1
ATOM 853 N N . ASP A 1 100 ? 8.601 7.970 27.670 1.00 94.88 100 ASP A N 1
ATOM 854 C CA . ASP A 1 100 ? 7.705 8.230 28.799 1.00 94.88 100 ASP A CA 1
ATOM 855 C C . ASP A 1 100 ? 6.258 7.876 28.430 1.00 94.88 100 ASP A C 1
ATOM 857 O O . ASP A 1 100 ? 5.652 8.509 27.563 1.00 94.88 100 ASP A O 1
ATOM 861 N N . SER A 1 101 ? 5.667 6.899 29.125 1.00 93.12 101 SER A N 1
ATOM 862 C CA . SER A 1 101 ? 4.274 6.487 28.914 1.00 93.12 101 SER A CA 1
ATOM 863 C C . SER A 1 101 ? 3.251 7.594 29.198 1.00 93.12 101 SER A C 1
ATOM 865 O O . SER A 1 101 ? 2.111 7.494 28.753 1.00 93.12 101 SER A O 1
ATOM 867 N N . GLU A 1 102 ? 3.632 8.639 29.939 1.00 94.69 102 GLU A N 1
ATOM 868 C CA . GLU A 1 102 ? 2.784 9.802 30.224 1.00 94.69 102 GLU A CA 1
ATOM 869 C C . GLU A 1 102 ? 2.939 10.931 29.187 1.00 94.69 102 GLU A C 1
ATOM 871 O O . GLU A 1 102 ? 2.282 11.972 29.297 1.00 94.69 102 GLU A O 1
ATOM 876 N N . ASN A 1 103 ? 3.780 10.752 28.162 1.00 96.06 103 ASN A N 1
ATOM 877 C CA . ASN A 1 103 ? 3.947 11.718 27.083 1.00 96.06 103 ASN A CA 1
ATOM 878 C C . ASN A 1 103 ? 2.678 11.794 26.217 1.00 96.06 103 ASN A C 1
ATOM 880 O O . ASN A 1 103 ? 2.523 11.059 25.245 1.00 96.06 103 ASN A O 1
ATOM 884 N N . GLU A 1 104 ? 1.784 12.739 26.523 1.00 95.44 104 GLU A N 1
ATOM 885 C CA . GLU A 1 104 ? 0.505 12.906 25.814 1.00 95.44 104 GLU A CA 1
ATOM 886 C C . GLU A 1 104 ? 0.653 13.268 24.323 1.00 95.44 104 GLU A C 1
ATOM 888 O O . GLU A 1 104 ? -0.313 13.142 23.565 1.00 95.44 104 GLU A O 1
ATOM 893 N N . HIS A 1 105 ? 1.837 13.708 23.872 1.00 95.50 105 HIS A N 1
ATOM 894 C CA . HIS A 1 105 ? 2.083 13.919 22.447 1.00 95.50 105 HIS A CA 1
ATOM 895 C C . HIS A 1 105 ? 2.189 12.581 21.706 1.00 95.50 105 HIS A C 1
ATOM 897 O O . HIS A 1 105 ? 1.488 12.402 20.706 1.00 95.50 105 HIS A O 1
ATOM 903 N N . SER A 1 106 ? 2.999 11.649 22.218 1.00 96.69 106 SER A N 1
ATOM 904 C CA . SER A 1 106 ? 3.236 10.325 21.619 1.00 96.69 106 SER A CA 1
ATOM 905 C C . SER A 1 106 ? 2.181 9.285 22.011 1.00 96.69 106 SER A C 1
ATOM 907 O O . SER A 1 106 ? 1.866 8.409 21.207 1.00 96.69 106 SER A O 1
ATOM 909 N N . TYR A 1 107 ? 1.610 9.396 23.214 1.00 97.62 107 TYR A N 1
ATOM 910 C CA . TYR A 1 107 ? 0.661 8.456 23.827 1.00 97.62 107 TYR A CA 1
ATOM 911 C C . TYR A 1 107 ? -0.546 9.220 24.407 1.00 97.62 107 TYR A C 1
ATOM 913 O O . TYR A 1 107 ? -0.715 9.336 25.624 1.00 97.62 107 TYR A O 1
ATOM 921 N N . PRO A 1 108 ? -1.396 9.818 23.555 1.00 97.75 108 PRO A N 1
ATOM 922 C CA . PRO A 1 108 ? -2.541 10.588 24.022 1.00 97.75 108 PRO A CA 1
ATOM 923 C C . PRO A 1 108 ? -3.524 9.705 24.800 1.00 97.75 108 PRO A C 1
ATOM 925 O O . PRO A 1 108 ? -3.813 8.574 24.416 1.00 97.75 108 PRO A O 1
ATOM 928 N N . LYS A 1 109 ? -4.130 10.245 25.859 1.00 97.00 109 LYS A N 1
ATOM 929 C CA . LYS A 1 109 ? -5.162 9.528 26.622 1.00 97.00 109 LYS A CA 1
ATOM 930 C C . LYS A 1 109 ? -6.403 9.280 25.755 1.00 97.00 109 LYS A C 1
ATOM 932 O O . LYS A 1 109 ? -7.104 10.223 25.368 1.00 97.00 109 LYS A O 1
ATOM 937 N N . ILE A 1 110 ? -6.685 8.002 25.499 1.00 97.44 110 ILE A N 1
ATOM 938 C CA . ILE A 1 110 ? -7.863 7.515 24.771 1.00 97.44 110 ILE A CA 1
ATOM 939 C C . ILE A 1 110 ? -8.676 6.577 25.668 1.00 97.44 110 ILE A C 1
ATOM 941 O O . ILE A 1 110 ? -8.175 5.578 26.183 1.00 97.44 110 ILE A O 1
ATOM 945 N N . SER A 1 111 ? -9.952 6.897 25.878 1.00 97.12 111 SER A N 1
ATOM 946 C CA . SER A 1 111 ? -10.797 6.138 26.822 1.00 97.12 111 SER A CA 1
ATOM 947 C C . SER A 1 111 ? -11.607 5.024 26.153 1.00 97.12 111 SER A C 1
ATOM 949 O O . SER A 1 111 ? -12.191 4.183 26.832 1.00 97.12 111 SER A O 1
ATOM 951 N N . ASN A 1 112 ? -11.708 5.056 24.824 1.00 98.19 112 ASN A N 1
ATOM 952 C CA . ASN A 1 112 ? -12.512 4.149 24.011 1.00 98.19 112 ASN A CA 1
ATOM 953 C C . ASN A 1 112 ? -12.075 4.233 22.537 1.00 98.19 112 ASN A C 1
ATOM 955 O O . ASN A 1 112 ? -11.287 5.100 22.154 1.00 98.19 112 ASN A O 1
ATOM 959 N N . TYR A 1 113 ? -12.619 3.346 21.704 1.00 98.31 113 TYR A N 1
ATOM 960 C CA . TYR A 1 113 ? -12.265 3.260 20.287 1.00 98.31 113 TYR A CA 1
ATOM 961 C C . TYR A 1 113 ? -12.743 4.452 19.444 1.00 98.31 113 TYR A C 1
ATOM 963 O O . TYR A 1 113 ? -12.205 4.679 18.365 1.00 98.31 113 TYR A O 1
ATOM 971 N N . GLN A 1 114 ? -13.731 5.224 19.908 1.00 98.19 114 GLN A N 1
ATOM 972 C CA . GLN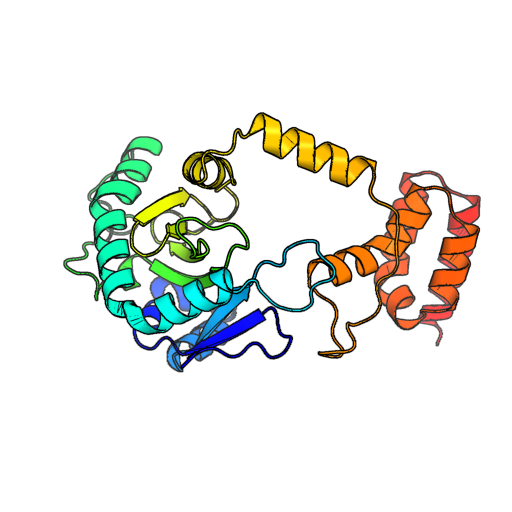 A 1 114 ? -14.197 6.426 19.210 1.00 98.19 114 GLN A CA 1
ATOM 973 C C . GLN A 1 114 ? -13.192 7.581 19.290 1.00 98.19 114 GLN A C 1
ATOM 975 O O . GLN A 1 114 ? -13.311 8.530 18.526 1.00 98.19 114 GLN A O 1
ATOM 980 N N . GLU A 1 115 ? -12.209 7.497 20.188 1.00 98.44 115 GLU A N 1
ATOM 981 C CA . GLU A 1 115 ? -11.141 8.490 20.360 1.00 98.44 115 GLU A CA 1
ATOM 982 C C . GLU A 1 115 ? -9.825 8.083 19.677 1.00 98.44 115 GLU A C 1
ATOM 984 O O . GLU A 1 115 ? -8.786 8.703 19.911 1.00 98.44 115 GLU A O 1
ATOM 989 N N . LEU A 1 116 ? -9.837 7.028 18.852 1.00 98.62 116 LEU A N 1
ATOM 990 C CA . LEU A 1 116 ? -8.648 6.567 18.126 1.00 98.62 116 LEU A CA 1
ATOM 991 C C . LEU A 1 116 ? -8.052 7.640 17.206 1.00 98.62 116 LEU A C 1
ATOM 993 O O . LEU A 1 116 ? -6.850 7.620 16.961 1.00 98.62 116 LEU A O 1
ATOM 997 N N . ASP A 1 117 ? -8.854 8.599 16.746 1.00 98.19 117 ASP A N 1
ATOM 998 C CA . ASP A 1 117 ? -8.438 9.706 15.878 1.00 98.19 117 ASP A CA 1
ATOM 999 C C . ASP A 1 117 ? -7.430 10.670 16.536 1.00 98.19 117 ASP A C 1
ATOM 1001 O O . ASP A 1 117 ? -6.759 11.447 15.849 1.00 98.19 117 ASP A O 1
ATOM 1005 N N . LYS A 1 118 ? -7.284 10.609 17.866 1.00 98.25 118 LYS A N 1
ATOM 1006 C CA . LYS A 1 118 ? -6.223 11.309 18.606 1.00 98.25 118 LYS A CA 1
ATOM 1007 C C . LYS A 1 118 ? -4.841 10.696 18.372 1.00 98.25 118 LYS A C 1
ATOM 1009 O O . LYS A 1 118 ? -3.840 11.407 18.484 1.00 98.25 118 LYS A O 1
ATOM 1014 N N . ALA A 1 119 ? -4.797 9.393 18.087 1.00 98.56 119 ALA A N 1
ATOM 1015 C CA . ALA A 1 119 ? -3.576 8.604 17.957 1.00 98.56 119 ALA A CA 1
ATOM 1016 C C . ALA A 1 119 ? -3.293 8.149 16.518 1.00 98.56 119 ALA A C 1
ATOM 1018 O O . ALA A 1 119 ? -2.130 7.991 16.152 1.00 98.56 119 ALA A O 1
ATOM 1019 N N . LEU A 1 120 ? -4.336 7.960 15.707 1.00 98.75 120 LEU A N 1
ATOM 1020 C CA . LEU A 1 120 ? -4.256 7.396 14.363 1.00 98.75 120 LEU A CA 1
ATOM 1021 C C . LEU A 1 120 ? -5.039 8.239 13.351 1.00 98.75 120 LEU A C 1
ATOM 1023 O O . LEU A 1 120 ? -6.180 8.623 13.603 1.00 98.75 120 LEU A O 1
ATOM 1027 N N . GLY A 1 121 ? -4.453 8.461 12.177 1.00 98.56 121 GLY A N 1
ATOM 1028 C CA . GLY A 1 121 ? -5.151 8.934 10.981 1.00 98.56 121 GLY A CA 1
ATOM 1029 C C . GLY A 1 121 ? -5.142 7.847 9.909 1.00 98.56 121 GLY A C 1
ATOM 1030 O O . GLY A 1 121 ? -4.073 7.329 9.621 1.00 98.56 121 GLY A O 1
ATOM 1031 N N . ILE A 1 122 ? -6.288 7.456 9.338 1.00 98.75 122 ILE A N 1
ATOM 1032 C CA . ILE A 1 122 ? -6.336 6.390 8.319 1.00 98.75 122 ILE A CA 1
ATOM 1033 C C . ILE A 1 122 ? -5.844 6.879 6.949 1.00 98.75 122 ILE A C 1
ATOM 1035 O O . ILE A 1 122 ? -6.451 7.744 6.313 1.00 98.75 122 ILE A O 1
ATOM 1039 N N . ASP A 1 123 ? -4.795 6.243 6.433 1.00 98.44 123 ASP A N 1
ATOM 1040 C CA . ASP A 1 123 ? -4.233 6.562 5.120 1.00 98.44 123 ASP A CA 1
ATOM 1041 C C . ASP A 1 123 ? -4.785 5.644 4.033 1.00 98.44 123 ASP A C 1
ATOM 1043 O O . ASP A 1 123 ? -5.279 6.108 3.007 1.00 98.44 123 ASP A O 1
ATOM 1047 N N . SER A 1 124 ? -4.724 4.327 4.233 1.00 98.69 124 SER A N 1
ATOM 1048 C CA . SER A 1 124 ? -5.239 3.370 3.249 1.00 98.69 124 SER A CA 1
ATOM 1049 C C . SER A 1 124 ? -5.393 1.960 3.810 1.00 98.69 124 SER A C 1
ATOM 1051 O O . SER A 1 124 ? -4.973 1.655 4.928 1.00 98.69 124 SER A O 1
ATOM 1053 N N . ILE A 1 125 ? -5.987 1.085 3.002 1.00 98.88 125 ILE A N 1
ATOM 1054 C CA . ILE A 1 125 ? -6.136 -0.344 3.267 1.00 98.88 125 ILE A CA 1
ATOM 1055 C C . ILE A 1 125 ? -5.436 -1.135 2.158 1.00 98.88 125 ILE A C 1
ATOM 1057 O O . ILE A 1 125 ? -5.621 -0.852 0.973 1.00 98.88 125 ILE A O 1
ATOM 1061 N N . GLY A 1 126 ? -4.654 -2.145 2.531 1.00 98.62 126 GLY A N 1
ATOM 1062 C CA . GLY A 1 126 ? -4.066 -3.124 1.614 1.00 98.62 126 GLY A CA 1
ATOM 1063 C C . GLY A 1 126 ? -4.750 -4.481 1.754 1.00 98.62 126 GLY A C 1
ATOM 1064 O O . GLY A 1 126 ? -4.944 -4.942 2.873 1.00 98.62 126 GLY A O 1
ATOM 1065 N N . ILE A 1 127 ? -5.108 -5.140 0.653 1.00 98.75 127 ILE A N 1
ATOM 1066 C CA . ILE A 1 127 ? -5.685 -6.494 0.671 1.00 98.75 127 ILE A CA 1
ATOM 1067 C C . ILE A 1 127 ? -4.669 -7.477 0.099 1.00 98.75 127 ILE A C 1
ATOM 1069 O O . ILE A 1 127 ? -4.377 -7.445 -1.097 1.00 98.75 127 ILE A O 1
ATOM 1073 N N . HIS A 1 128 ? -4.147 -8.365 0.941 1.00 98.19 128 HIS A N 1
ATOM 1074 C CA . HIS A 1 128 ? -3.110 -9.326 0.559 1.00 98.19 128 HIS A CA 1
ATOM 1075 C C . HIS A 1 128 ? -3.682 -10.469 -0.274 1.00 98.19 128 HIS A C 1
ATOM 1077 O O . HIS A 1 128 ? -4.825 -10.875 -0.078 1.00 98.19 128 HIS A O 1
ATOM 1083 N N . TYR A 1 129 ? -2.902 -11.013 -1.208 1.00 96.44 129 TYR A N 1
ATOM 1084 C CA . TYR A 1 129 ? -3.280 -12.262 -1.885 1.00 96.44 129 TYR A CA 1
ATOM 1085 C C . TYR A 1 129 ? -3.081 -13.478 -0.969 1.00 96.44 129 TYR A C 1
ATOM 1087 O O . TYR A 1 129 ? -3.742 -14.504 -1.144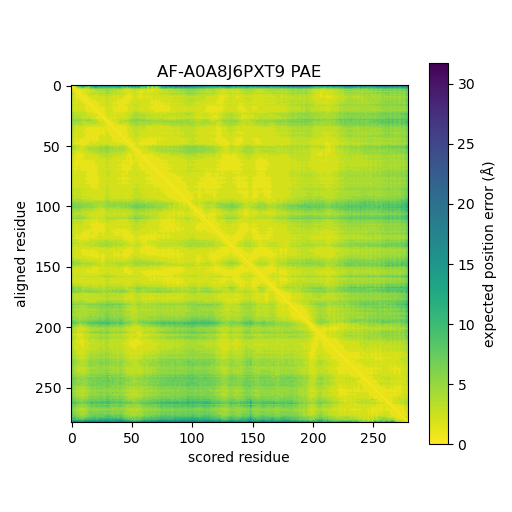 1.00 96.44 129 TYR A O 1
ATOM 1095 N N . ASP A 1 130 ? -2.214 -13.349 0.037 1.00 96.38 130 ASP A N 1
ATOM 1096 C CA . ASP A 1 130 ? -2.055 -14.323 1.104 1.00 96.38 130 ASP A CA 1
ATOM 1097 C C . ASP A 1 130 ? -3.326 -14.442 1.951 1.00 96.38 130 ASP A C 1
ATOM 1099 O O . ASP A 1 130 ? -4.064 -13.473 2.160 1.00 96.38 130 ASP A O 1
ATOM 1103 N N . LYS A 1 131 ? -3.572 -15.650 2.462 1.00 96.69 131 LYS A N 1
ATOM 1104 C CA . LYS A 1 131 ? -4.813 -16.019 3.149 1.00 96.69 131 LYS A CA 1
ATOM 1105 C C . LYS A 1 131 ? -4.613 -17.075 4.227 1.00 96.69 131 LYS A C 1
ATOM 1107 O O . LYS A 1 131 ? -3.718 -17.914 4.112 1.00 96.69 131 LYS A O 1
ATOM 1112 N N . ALA A 1 132 ? -5.524 -17.078 5.194 1.00 97.00 132 ALA A N 1
ATOM 1113 C CA . ALA A 1 132 ? -5.747 -18.150 6.160 1.00 97.00 132 ALA A CA 1
ATOM 1114 C C . ALA A 1 132 ? -7.255 -18.400 6.296 1.00 97.00 132 ALA A C 1
ATOM 1116 O O . ALA A 1 132 ? -8.059 -17.514 6.034 1.00 97.00 132 ALA A O 1
ATOM 1117 N N . ASP A 1 133 ? -7.669 -19.622 6.636 1.00 96.00 133 ASP A N 1
ATOM 1118 C CA . ASP A 1 133 ? -9.082 -19.981 6.870 1.00 96.00 133 ASP A CA 1
ATOM 1119 C C . ASP A 1 133 ? -10.084 -19.463 5.810 1.00 96.00 133 ASP A C 1
ATOM 1121 O O . ASP A 1 133 ? -11.216 -19.083 6.125 1.00 96.00 133 ASP A O 1
ATOM 1125 N N . GLY A 1 134 ? -9.659 -19.422 4.542 1.00 96.62 134 GLY A N 1
ATOM 1126 C CA . GLY A 1 134 ? -10.476 -18.958 3.418 1.00 96.62 134 GLY A CA 1
ATOM 1127 C C . GLY A 1 134 ? -10.708 -17.442 3.347 1.00 96.62 134 GLY A C 1
ATOM 1128 O O . GLY A 1 134 ? -11.613 -17.020 2.632 1.00 96.62 134 GLY A O 1
ATOM 1129 N N . VAL A 1 135 ? -9.936 -16.618 4.061 1.00 98.19 135 VAL A N 1
ATOM 1130 C CA . VAL A 1 135 ? -10.010 -15.149 3.996 1.00 98.19 135 VAL A CA 1
ATOM 1131 C C . VAL A 1 135 ? -8.605 -14.558 3.892 1.00 98.19 135 VAL A C 1
ATOM 1133 O O . VAL A 1 135 ? -7.667 -15.015 4.545 1.00 98.19 135 VAL A O 1
ATOM 1136 N N . SER A 1 136 ? -8.444 -13.549 3.040 1.00 98.56 136 SER A N 1
ATOM 1137 C CA . SER A 1 136 ? -7.167 -12.856 2.894 1.00 98.56 136 SER A CA 1
ATOM 1138 C C . SER A 1 136 ? -6.812 -12.017 4.117 1.00 98.56 136 SER A C 1
ATOM 1140 O O . SER A 1 136 ? -7.687 -11.483 4.806 1.00 98.56 136 SER A O 1
ATOM 1142 N N . TYR A 1 137 ? -5.513 -11.852 4.354 1.00 98.75 137 TYR A N 1
ATOM 1143 C CA . TYR A 1 137 ? -5.026 -10.834 5.281 1.00 98.75 137 TYR A CA 1
ATOM 1144 C C . TYR A 1 137 ? -5.309 -9.433 4.726 1.00 98.75 137 TYR A C 1
ATOM 1146 O O . TYR A 1 137 ? -5.390 -9.229 3.510 1.00 98.75 137 TYR A O 1
ATOM 1154 N N . TYR A 1 138 ? -5.405 -8.445 5.610 1.00 98.81 138 TYR A N 1
ATOM 1155 C CA . TYR A 1 138 ? -5.466 -7.041 5.214 1.00 98.81 138 TYR A CA 1
ATOM 1156 C C . TYR A 1 138 ? -4.539 -6.184 6.077 1.00 98.81 138 TYR A C 1
ATOM 1158 O O . TYR A 1 138 ? -4.358 -6.444 7.265 1.00 98.81 138 TYR A O 1
ATOM 1166 N N . SER A 1 139 ? -3.953 -5.162 5.460 1.00 98.75 139 SER A N 1
ATOM 1167 C CA . SER A 1 139 ? -3.183 -4.120 6.130 1.00 98.75 139 SER A CA 1
ATOM 1168 C C . SER A 1 139 ? -4.029 -2.870 6.300 1.00 98.75 139 SER A C 1
ATOM 1170 O O . SER A 1 139 ? -4.747 -2.478 5.380 1.00 98.75 139 SER A O 1
ATOM 1172 N N . LEU A 1 140 ? -3.882 -2.204 7.436 1.00 98.81 140 LEU A N 1
ATOM 1173 C CA . LEU A 1 140 ? -4.329 -0.835 7.649 1.00 98.81 140 LEU A CA 1
ATOM 1174 C C . LEU A 1 140 ? -3.094 0.048 7.820 1.00 98.81 140 LEU A C 1
ATOM 1176 O O . LEU A 1 140 ? -2.219 -0.272 8.626 1.00 98.81 140 LEU A O 1
ATOM 1180 N N . TYR A 1 141 ? -3.030 1.127 7.048 1.00 98.75 141 TYR A N 1
ATOM 1181 C CA . TYR A 1 141 ? -1.939 2.094 7.074 1.00 98.75 141 TYR A CA 1
ATOM 1182 C C . TYR A 1 141 ? -2.423 3.375 7.730 1.00 98.75 141 TYR A C 1
ATOM 1184 O O . TYR A 1 141 ? -3.458 3.912 7.326 1.00 98.75 141 TYR A O 1
ATOM 1192 N N . PHE A 1 142 ? -1.676 3.852 8.718 1.00 98.75 142 PHE A N 1
ATOM 1193 C CA . PHE A 1 142 ? -2.027 5.028 9.490 1.00 98.75 142 PHE A CA 1
ATOM 1194 C C . PHE A 1 142 ? -0.883 6.032 9.566 1.00 98.75 142 PHE A C 1
ATOM 1196 O O . PHE A 1 142 ? 0.268 5.659 9.781 1.00 98.75 142 PHE A O 1
ATOM 1203 N N . SER A 1 143 ? -1.244 7.308 9.570 1.00 98.44 143 SER A N 1
ATOM 1204 C CA . SER A 1 143 ? -0.469 8.341 10.241 1.00 98.44 143 SER A CA 1
ATOM 1205 C C . SER A 1 143 ? -0.549 8.088 11.749 1.00 98.44 143 SER A C 1
ATOM 1207 O O . SER A 1 143 ? -1.636 7.822 12.269 1.00 98.44 143 SER A O 1
ATOM 1209 N N . PHE A 1 144 ? 0.580 8.133 12.459 1.00 98.31 144 PHE A N 1
ATOM 1210 C CA . PHE A 1 144 ? 0.673 7.655 13.840 1.00 98.31 144 PHE A CA 1
ATOM 1211 C C . PHE A 1 144 ? 1.336 8.683 14.750 1.00 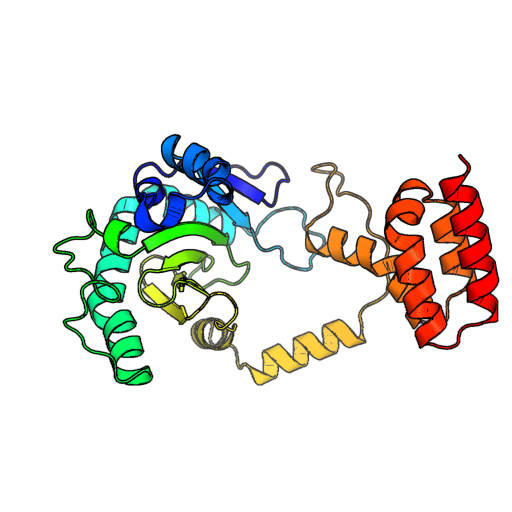98.31 144 PHE A C 1
ATOM 1213 O O . PHE A 1 144 ? 2.396 9.204 14.433 1.00 98.31 144 PHE A O 1
ATOM 1220 N N . CYS A 1 145 ? 0.723 8.972 15.900 1.00 97.44 145 CYS A N 1
ATOM 1221 C CA . CYS A 1 145 ? 1.230 9.977 16.837 1.00 97.44 145 CYS A CA 1
ATOM 1222 C C . CYS A 1 145 ? 2.590 9.641 17.462 1.00 97.44 145 CYS A C 1
ATOM 1224 O O . CYS A 1 145 ? 3.289 10.552 17.892 1.00 97.44 145 CYS A O 1
ATOM 1226 N N . THR A 1 146 ? 2.933 8.356 17.562 1.00 97.06 146 THR A N 1
ATOM 1227 C CA . THR A 1 146 ? 4.190 7.895 18.164 1.00 97.06 146 THR A CA 1
ATOM 1228 C C . THR A 1 146 ? 5.338 7.903 17.145 1.00 97.06 146 THR A C 1
ATOM 1230 O O . THR A 1 146 ? 6.474 8.153 17.523 1.00 97.06 146 THR A O 1
ATOM 1233 N N . ASP A 1 147 ? 5.046 7.694 15.857 1.00 95.88 147 ASP A N 1
ATOM 1234 C CA . ASP A 1 147 ? 6.018 7.717 14.753 1.00 95.88 147 ASP A CA 1
ATOM 1235 C C . ASP A 1 147 ? 5.457 8.548 13.591 1.00 95.88 147 ASP A C 1
ATOM 1237 O O . ASP A 1 147 ? 4.874 8.021 12.642 1.00 95.88 147 ASP A O 1
ATOM 1241 N N . GLU A 1 148 ? 5.568 9.874 13.694 1.00 92.94 148 GLU A N 1
ATOM 1242 C CA . GLU A 1 148 ? 5.005 10.778 12.682 1.00 92.94 148 GLU A CA 1
ATOM 1243 C C . GLU A 1 148 ? 5.785 10.740 11.350 1.00 92.94 148 GLU A C 1
ATOM 1245 O O . GLU A 1 148 ? 5.252 11.166 10.327 1.00 92.94 148 GLU A O 1
ATOM 1250 N N . GLU A 1 149 ? 7.023 10.224 11.337 1.00 94.00 149 GLU A N 1
ATOM 1251 C CA . GLU A 1 149 ? 7.845 10.104 10.123 1.00 94.00 149 GLU A CA 1
ATOM 1252 C C . GLU A 1 149 ? 7.434 8.892 9.278 1.00 94.00 149 GLU A C 1
ATOM 1254 O O . GLU A 1 149 ? 7.273 9.020 8.062 1.00 94.00 149 GLU A O 1
ATOM 1259 N N . HIS A 1 150 ? 7.238 7.730 9.911 1.00 95.00 150 HIS A N 1
ATOM 1260 C CA . HIS A 1 150 ? 6.980 6.472 9.201 1.00 95.00 150 HIS A CA 1
ATOM 1261 C C . HIS A 1 150 ? 5.530 5.996 9.296 1.00 95.00 150 HIS A C 1
ATOM 1263 O O . HIS A 1 150 ? 5.139 5.113 8.535 1.00 95.00 150 HIS A O 1
ATOM 1269 N N . GLY A 1 151 ? 4.722 6.527 10.214 1.00 97.88 151 GLY A N 1
ATOM 1270 C CA . GLY A 1 151 ? 3.365 6.044 10.458 1.00 97.88 151 GLY A CA 1
ATOM 1271 C C . GLY A 1 151 ? 3.321 4.639 11.073 1.00 97.88 151 GLY A C 1
ATOM 1272 O O . GLY A 1 151 ? 4.284 4.151 11.660 1.00 97.88 151 GLY A O 1
ATOM 1273 N N . LEU A 1 152 ? 2.176 3.969 10.946 1.00 98.69 152 LEU A N 1
ATOM 1274 C CA . LEU A 1 152 ? 1.922 2.639 11.498 1.00 98.69 152 LEU A CA 1
ATOM 1275 C C . LEU A 1 152 ? 1.214 1.756 10.474 1.00 98.69 152 LEU A C 1
ATOM 1277 O O . LEU A 1 152 ? 0.169 2.110 9.934 1.00 98.69 152 LEU A O 1
ATOM 1281 N N . THR A 1 153 ? 1.755 0.565 10.251 1.00 98.69 153 THR A N 1
ATOM 1282 C CA . THR A 1 153 ? 1.095 -0.519 9.521 1.00 98.69 153 THR A CA 1
ATOM 1283 C C . THR A 1 153 ? 0.602 -1.556 10.514 1.00 98.69 153 THR A C 1
ATOM 1285 O O . THR A 1 153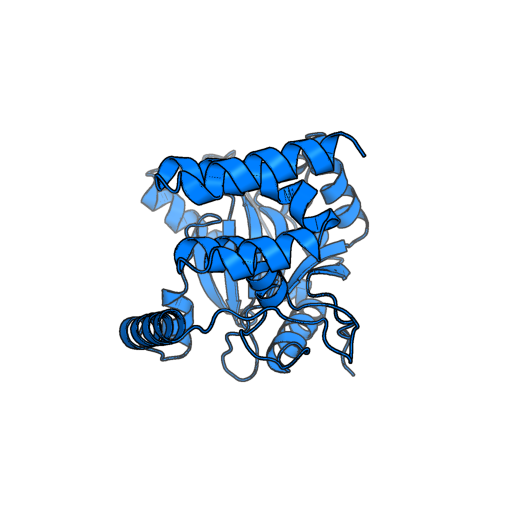 ? 1.388 -2.032 11.330 1.00 98.69 153 THR A O 1
ATOM 1288 N N . LEU A 1 154 ? -0.667 -1.952 10.409 1.00 98.75 154 LEU A N 1
ATOM 1289 C CA . LEU A 1 154 ? -1.240 -3.080 11.145 1.00 98.75 154 LEU A CA 1
ATOM 1290 C C . LEU A 1 154 ? -1.717 -4.151 10.166 1.00 98.75 154 LEU A C 1
ATOM 1292 O O . LEU A 1 154 ? -2.558 -3.858 9.318 1.00 98.75 154 LEU A O 1
ATOM 1296 N N . ILE A 1 155 ? -1.224 -5.382 10.295 1.00 98.75 155 ILE A N 1
ATOM 1297 C CA . ILE A 1 155 ? -1.659 -6.528 9.487 1.00 98.75 155 ILE A CA 1
ATOM 1298 C C . ILE A 1 155 ? -2.595 -7.397 10.314 1.00 98.75 155 ILE A C 1
ATOM 1300 O O . ILE A 1 155 ? -2.226 -7.879 11.385 1.00 98.75 155 ILE A O 1
ATOM 1304 N N . TYR A 1 156 ? -3.784 -7.651 9.781 1.00 98.81 156 TYR A N 1
ATOM 1305 C CA . TYR A 1 156 ? -4.830 -8.427 10.427 1.00 98.81 156 TYR A CA 1
ATOM 1306 C C . TYR A 1 156 ? -5.279 -9.617 9.581 1.00 98.81 156 TYR A C 1
ATOM 1308 O O . TYR A 1 156 ? -5.286 -9.583 8.349 1.00 98.81 156 TYR A O 1
ATOM 1316 N N . HIS A 1 157 ? -5.747 -10.652 10.274 1.00 98.56 157 HIS A N 1
ATOM 1317 C CA . HIS A 1 157 ? -6.642 -11.664 9.730 1.00 98.56 157 HIS A CA 1
ATOM 1318 C C . HIS A 1 157 ? -7.967 -11.601 10.491 1.00 98.56 157 HIS A C 1
ATOM 1320 O O . HIS A 1 157 ? -8.045 -12.022 11.651 1.00 98.56 157 HIS A O 1
ATOM 1326 N N . LYS A 1 158 ? -9.012 -11.053 9.856 1.00 98.00 158 LYS A N 1
ATOM 1327 C CA . LYS A 1 158 ? -10.249 -10.650 10.552 1.00 98.00 158 LYS A CA 1
ATOM 1328 C C . LYS A 1 158 ? -9.886 -9.778 11.770 1.00 98.00 158 LYS A C 1
ATOM 1330 O O . LYS A 1 158 ? -9.128 -8.835 11.624 1.00 98.00 158 LYS A O 1
ATOM 1335 N N . ASN A 1 159 ? -10.330 -10.122 12.978 1.00 98.06 159 ASN A N 1
ATOM 1336 C CA . ASN A 1 159 ? -10.028 -9.366 14.203 1.00 98.06 159 ASN A CA 1
ATOM 1337 C C . ASN A 1 159 ? -8.720 -9.772 14.901 1.00 98.06 159 ASN A C 1
ATOM 1339 O O . ASN A 1 159 ? -8.522 -9.413 16.057 1.00 98.06 159 ASN A O 1
ATOM 1343 N N . ARG A 1 160 ? -7.854 -10.570 14.270 1.00 98.38 160 ARG A N 1
ATOM 1344 C CA . ARG A 1 160 ? -6.609 -11.035 14.892 1.00 98.38 160 ARG A CA 1
ATOM 1345 C C . ARG A 1 160 ? -5.415 -10.290 14.319 1.00 98.38 160 ARG A C 1
ATOM 1347 O O . ARG A 1 160 ? -5.148 -10.420 13.124 1.00 98.38 160 ARG A O 1
ATOM 1354 N N . LEU A 1 161 ? -4.698 -9.559 15.170 1.00 98.62 161 LEU A N 1
ATOM 1355 C CA . LEU A 1 161 ? -3.436 -8.923 14.806 1.00 98.62 161 LEU A CA 1
ATOM 1356 C C . LEU A 1 161 ? -2.383 -9.988 14.475 1.00 98.62 161 LEU A C 1
ATOM 1358 O O . LEU A 1 161 ? -2.164 -10.927 15.244 1.00 98.62 161 LEU A O 1
ATOM 1362 N N . ILE A 1 162 ? -1.745 -9.836 13.319 1.00 98.50 162 ILE A N 1
ATOM 1363 C CA . ILE A 1 162 ? -0.692 -10.719 12.807 1.00 98.50 162 ILE A CA 1
ATOM 1364 C C . ILE A 1 162 ? 0.668 -10.042 12.935 1.00 98.50 162 ILE A C 1
ATOM 1366 O O . ILE A 1 162 ? 1.615 -10.648 13.439 1.00 98.50 162 ILE A O 1
ATOM 1370 N N . ASP A 1 163 ? 0.758 -8.785 12.499 1.00 98.38 163 ASP A N 1
ATOM 1371 C CA . ASP A 1 163 ? 1.981 -7.991 12.576 1.00 98.38 163 ASP A CA 1
ATOM 1372 C C . ASP A 1 163 ? 1.688 -6.493 12.710 1.00 98.38 163 ASP A C 1
ATOM 1374 O O . ASP A 1 163 ? 0.599 -6.032 12.368 1.00 98.38 163 ASP A O 1
ATOM 1378 N N . PHE A 1 164 ? 2.672 -5.741 13.194 1.00 98.56 164 PHE A N 1
ATOM 1379 C CA . PHE A 1 164 ? 2.651 -4.286 13.239 1.00 98.56 164 PHE A CA 1
ATOM 1380 C C . PHE A 1 164 ? 4.070 -3.704 13.180 1.00 98.56 164 PHE A C 1
ATOM 1382 O O . PHE A 1 164 ? 5.035 -4.355 13.583 1.00 98.56 164 PHE A O 1
ATOM 1389 N N . GLY A 1 165 ? 4.187 -2.463 12.711 1.00 98.06 165 GLY A N 1
ATOM 1390 C CA . GLY A 1 165 ? 5.448 -1.718 12.645 1.00 98.06 165 GLY A CA 1
ATOM 1391 C C . GLY A 1 165 ? 5.313 -0.434 11.827 1.00 98.06 165 GLY A C 1
ATOM 1392 O O . GLY A 1 165 ? 4.221 -0.129 11.344 1.00 98.06 165 GLY A O 1
ATOM 1393 N N . GLY A 1 166 ? 6.411 0.304 11.649 1.00 97.56 166 GLY A N 1
ATOM 1394 C CA . GLY A 1 166 ? 6.442 1.472 10.763 1.00 97.56 166 GLY A CA 1
ATOM 1395 C C . GLY A 1 166 ? 6.097 1.102 9.316 1.00 97.56 166 GLY A C 1
ATOM 1396 O O . GLY A 1 166 ? 6.282 -0.047 8.892 1.00 97.56 166 GLY A O 1
ATOM 1397 N N . ILE A 1 167 ? 5.572 2.051 8.534 1.00 96.19 167 ILE A N 1
ATOM 1398 C CA . ILE A 1 167 ? 5.310 1.806 7.109 1.00 96.19 167 ILE A CA 1
ATOM 1399 C C . ILE A 1 167 ? 6.652 1.582 6.401 1.00 96.19 167 ILE A C 1
ATOM 1401 O O . ILE A 1 167 ? 7.481 2.480 6.310 1.00 96.19 167 ILE A O 1
ATOM 1405 N N . GLY A 1 168 ? 6.853 0.364 5.892 1.00 93.50 168 GLY A N 1
ATOM 1406 C CA . GLY A 1 168 ? 8.109 -0.080 5.273 1.00 93.50 168 GLY A CA 1
ATOM 1407 C C . GLY A 1 168 ? 8.943 -1.034 6.135 1.00 93.50 168 GLY A C 1
ATOM 1408 O O . GLY A 1 168 ? 9.768 -1.757 5.580 1.00 93.50 168 GLY A O 1
ATOM 1409 N N . ASP A 1 169 ? 8.678 -1.110 7.444 1.00 94.50 169 ASP A N 1
ATOM 1410 C CA . ASP A 1 169 ? 9.397 -2.003 8.368 1.00 94.50 169 ASP A CA 1
ATOM 1411 C C . ASP A 1 169 ? 8.761 -3.394 8.479 1.00 94.50 169 ASP A C 1
ATOM 1413 O O . ASP A 1 169 ? 9.428 -4.363 8.851 1.00 94.50 169 ASP A O 1
ATOM 1417 N N . VAL A 1 170 ? 7.462 -3.504 8.187 1.00 95.19 170 VAL A N 1
ATOM 1418 C CA . VAL A 1 170 ? 6.729 -4.770 8.283 1.00 95.19 170 VAL A CA 1
ATOM 1419 C C . VAL A 1 170 ? 7.063 -5.661 7.088 1.00 95.19 170 VAL A C 1
ATOM 1421 O O . VAL A 1 170 ? 6.784 -5.310 5.941 1.00 95.19 170 VAL A O 1
ATOM 1424 N N . ASP A 1 171 ? 7.638 -6.832 7.369 1.00 93.00 171 ASP A N 1
ATOM 1425 C CA . ASP A 1 171 ? 7.938 -7.864 6.378 1.00 93.00 171 ASP A CA 1
ATOM 1426 C C . ASP A 1 171 ? 6.905 -9.010 6.395 1.00 93.00 171 ASP A C 1
ATOM 1428 O O . ASP A 1 171 ? 6.000 -9.070 7.225 1.00 93.00 171 ASP A O 1
ATOM 1432 N N . ASN A 1 172 ? 7.028 -9.955 5.459 1.00 92.62 172 ASN A N 1
ATOM 1433 C CA . ASN A 1 172 ? 6.058 -11.047 5.326 1.00 92.62 172 ASN A CA 1
ATOM 1434 C C . ASN A 1 172 ? 6.269 -12.197 6.329 1.00 92.62 172 ASN A C 1
ATOM 1436 O O . ASN A 1 172 ? 5.537 -13.184 6.274 1.00 92.62 172 ASN A O 1
ATOM 1440 N N . LYS A 1 173 ? 7.253 -12.149 7.241 1.00 95.62 173 LYS A N 1
ATOM 1441 C CA . LYS A 1 173 ? 7.620 -13.328 8.050 1.00 95.62 173 LYS A CA 1
ATOM 1442 C C . LYS A 1 173 ? 6.511 -13.776 8.988 1.00 95.62 173 LYS A C 1
ATOM 1444 O O . LYS A 1 173 ? 6.275 -14.980 9.093 1.00 95.62 173 LYS A O 1
ATOM 1449 N N . LYS A 1 174 ? 5.848 -12.852 9.696 1.00 96.88 174 LYS A N 1
ATOM 1450 C CA . LYS A 1 174 ? 4.781 -13.234 10.640 1.00 96.88 174 LYS A CA 1
ATOM 1451 C C . LYS A 1 174 ? 3.556 -13.773 9.913 1.00 96.88 174 LYS A C 1
ATOM 1453 O O . LYS A 1 174 ? 2.970 -14.744 10.379 1.00 96.88 174 LYS A O 1
ATOM 1458 N N . LEU A 1 175 ? 3.240 -13.209 8.752 1.00 95.75 175 LEU A N 1
ATOM 1459 C CA . LEU A 1 175 ? 2.164 -13.676 7.886 1.00 95.75 175 LEU A CA 1
ATOM 1460 C C . LEU A 1 175 ? 2.466 -15.074 7.318 1.00 95.75 175 LEU A C 1
ATOM 1462 O O . LEU A 1 175 ? 1.653 -15.978 7.475 1.00 95.75 175 LEU A O 1
ATOM 1466 N N . LEU A 1 176 ? 3.671 -15.311 6.789 1.00 95.75 176 LEU A N 1
ATOM 1467 C CA . LEU A 1 176 ? 4.089 -16.640 6.318 1.00 95.75 176 LEU A CA 1
ATOM 1468 C C . LEU A 1 176 ? 4.076 -17.679 7.446 1.00 95.75 176 LEU A C 1
ATOM 1470 O O . LEU A 1 176 ? 3.570 -18.788 7.270 1.00 95.75 176 LEU A O 1
ATOM 1474 N N . LYS A 1 177 ? 4.573 -17.309 8.633 1.00 96.69 177 LYS A N 1
ATOM 1475 C CA . LYS A 1 177 ? 4.528 -18.170 9.821 1.00 96.69 177 LYS A CA 1
ATOM 1476 C C . LYS A 1 177 ? 3.091 -18.530 10.198 1.00 96.69 177 LYS A C 1
ATOM 1478 O O . LYS A 1 177 ? 2.837 -19.676 10.560 1.00 96.69 177 LYS A O 1
ATOM 1483 N N . ASP A 1 178 ? 2.172 -17.574 10.117 1.00 96.88 178 ASP A N 1
ATOM 1484 C CA . ASP A 1 178 ? 0.756 -17.781 10.414 1.00 96.88 178 ASP A CA 1
ATOM 1485 C C . ASP A 1 178 ? 0.086 -18.759 9.436 1.00 96.88 178 ASP A C 1
ATOM 1487 O O . ASP A 1 178 ? -0.732 -19.580 9.843 1.00 96.88 178 ASP A O 1
ATOM 1491 N N . GLN A 1 179 ? 0.508 -18.753 8.170 1.00 95.81 179 GLN A N 1
ATOM 1492 C CA . GLN A 1 179 ? 0.081 -19.724 7.156 1.00 95.81 179 GLN A CA 1
ATOM 1493 C C . GLN A 1 179 ? 0.743 -21.105 7.302 1.00 95.81 179 GLN A C 1
ATOM 1495 O O . GLN A 1 179 ? 0.420 -22.030 6.555 1.00 95.81 179 GLN A O 1
ATOM 1500 N N . GLY A 1 180 ? 1.693 -21.260 8.230 1.00 96.06 180 GLY A N 1
ATOM 1501 C CA . GLY A 1 180 ? 2.500 -22.473 8.363 1.00 96.06 180 GLY A CA 1
ATOM 1502 C C . GLY A 1 180 ? 3.549 -22.641 7.257 1.00 96.06 180 GLY A C 1
ATOM 1503 O O . GLY A 1 180 ? 4.007 -23.758 7.022 1.00 96.06 180 GLY A O 1
ATOM 1504 N N . ILE A 1 181 ? 3.931 -21.555 6.579 1.00 95.19 181 ILE A N 1
ATOM 1505 C CA . ILE A 1 181 ? 4.941 -21.544 5.518 1.00 95.19 181 ILE A CA 1
ATOM 1506 C C . ILE A 1 181 ? 6.302 -21.158 6.112 1.00 95.19 181 ILE A C 1
ATOM 1508 O O . ILE A 1 181 ? 6.440 -20.156 6.816 1.00 95.19 181 ILE A O 1
ATOM 1512 N N . GLY A 1 182 ? 7.336 -21.950 5.815 1.00 95.81 182 GLY A N 1
ATOM 1513 C CA . GLY A 1 182 ? 8.715 -21.625 6.176 1.00 95.81 182 GLY A CA 1
ATOM 1514 C C . GLY A 1 182 ? 9.252 -20.457 5.344 1.00 95.81 182 GLY A C 1
ATOM 1515 O O . GLY A 1 182 ? 9.179 -20.487 4.117 1.00 95.81 182 GLY A O 1
ATOM 1516 N N . PHE A 1 183 ? 9.825 -19.439 5.999 1.00 94.19 183 PHE A N 1
ATOM 1517 C CA . PHE A 1 183 ? 10.368 -18.259 5.310 1.00 94.19 183 PHE A CA 1
ATOM 1518 C C . PHE A 1 183 ? 11.448 -18.623 4.283 1.00 94.19 183 PHE A C 1
ATOM 1520 O O . PHE A 1 183 ? 11.427 -18.100 3.173 1.00 94.19 183 PHE A O 1
ATOM 1527 N N . ASP A 1 184 ? 12.354 -19.542 4.626 1.00 95.00 184 ASP A N 1
ATOM 1528 C CA . ASP A 1 184 ? 13.442 -19.954 3.732 1.00 95.00 184 ASP A CA 1
ATOM 1529 C C . ASP A 1 184 ? 12.916 -20.667 2.480 1.00 95.00 184 ASP A C 1
ATOM 1531 O O . ASP A 1 184 ? 13.395 -20.415 1.374 1.00 95.00 184 ASP A O 1
ATOM 1535 N N . ASP A 1 185 ? 11.900 -21.520 2.630 1.00 94.69 185 ASP A N 1
ATOM 1536 C CA . ASP A 1 185 ? 11.269 -22.214 1.505 1.00 94.69 185 ASP A CA 1
ATOM 1537 C C . ASP A 1 185 ? 10.590 -21.217 0.567 1.00 94.69 185 ASP A C 1
ATOM 1539 O O . ASP A 1 185 ? 10.827 -21.239 -0.644 1.00 94.69 185 ASP A O 1
ATOM 1543 N N . TRP A 1 186 ? 9.818 -20.288 1.139 1.00 94.50 186 TRP A N 1
ATOM 1544 C CA . TRP A 1 186 ? 9.183 -19.211 0.387 1.00 94.50 186 TRP A CA 1
ATOM 1545 C C . TRP A 1 186 ? 10.220 -18.345 -0.336 1.00 94.50 186 TRP A C 1
ATOM 1547 O O . TRP A 1 186 ? 10.098 -18.102 -1.536 1.00 94.50 186 TRP A O 1
ATOM 1557 N N . PHE A 1 187 ? 11.278 -17.920 0.356 1.00 93.88 187 PHE A N 1
ATOM 1558 C CA . PHE A 1 187 ? 12.320 -17.065 -0.209 1.00 93.88 187 PHE A CA 1
ATOM 1559 C C . PHE A 1 187 ? 13.060 -17.753 -1.363 1.00 93.88 187 PHE A C 1
ATOM 1561 O O . PHE A 1 187 ? 13.252 -17.159 -2.427 1.00 93.88 187 PHE A O 1
ATOM 1568 N N . ASN A 1 188 ? 13.403 -19.033 -1.199 1.00 94.62 188 ASN A N 1
ATOM 1569 C CA . ASN A 1 188 ? 14.010 -19.841 -2.255 1.00 94.62 188 ASN A CA 1
ATOM 1570 C C . ASN A 1 188 ? 13.083 -19.994 -3.470 1.00 94.62 188 ASN A C 1
ATOM 1572 O O . ASN A 1 188 ? 13.553 -19.992 -4.609 1.00 94.62 188 ASN A O 1
ATOM 1576 N N . GLU A 1 189 ? 11.770 -20.110 -3.260 1.00 93.88 189 GLU A N 1
ATOM 1577 C CA . GLU A 1 189 ? 10.794 -20.129 -4.350 1.00 93.88 189 GLU A CA 1
ATOM 1578 C C . GLU A 1 189 ? 10.753 -18.790 -5.102 1.00 93.88 189 GLU A C 1
ATOM 1580 O O . GLU A 1 189 ? 10.771 -18.783 -6.336 1.00 93.88 189 GLU A O 1
ATOM 1585 N N . GLN A 1 190 ? 10.769 -17.658 -4.388 1.00 92.31 190 GLN A N 1
ATOM 1586 C CA . GLN A 1 190 ? 10.807 -16.331 -5.012 1.00 92.31 190 GLN A CA 1
ATOM 1587 C C . GLN A 1 190 ? 12.086 -16.115 -5.832 1.00 92.31 190 GLN A C 1
ATOM 1589 O O . GLN A 1 190 ? 12.020 -15.579 -6.941 1.00 92.31 190 GLN A O 1
ATOM 1594 N N . ILE A 1 191 ? 13.242 -16.578 -5.339 1.00 93.38 191 ILE A N 1
ATOM 1595 C CA . ILE A 1 191 ? 14.500 -16.548 -6.101 1.00 93.38 191 ILE A CA 1
ATOM 1596 C C . ILE A 1 191 ? 14.360 -17.357 -7.390 1.00 93.38 191 ILE A C 1
ATOM 1598 O O . ILE A 1 191 ? 14.604 -16.819 -8.469 1.00 93.38 191 ILE A O 1
ATOM 1602 N N . 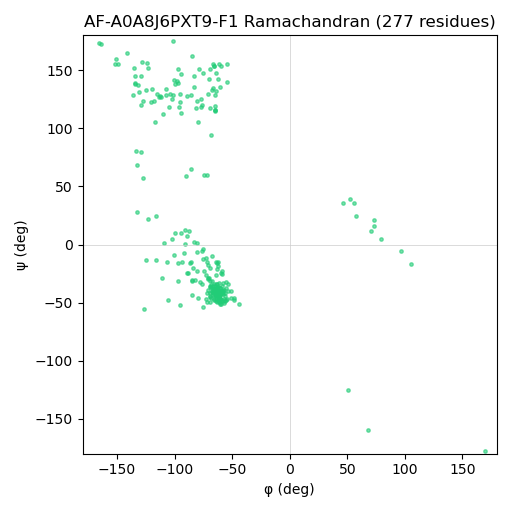LYS A 1 192 ? 13.893 -18.609 -7.310 1.00 94.06 192 LYS A N 1
ATOM 1603 C CA . LYS A 1 192 ? 13.704 -19.458 -8.499 1.00 94.06 192 LYS A CA 1
ATOM 1604 C C . LYS A 1 192 ? 12.738 -18.831 -9.503 1.00 94.06 192 LYS A C 1
ATOM 1606 O O . LYS A 1 192 ? 12.981 -18.900 -10.707 1.00 94.06 192 LYS A O 1
ATOM 1611 N N . LYS A 1 193 ? 11.649 -18.214 -9.036 1.00 90.62 193 LYS A N 1
ATOM 1612 C CA . LYS A 1 193 ? 10.703 -17.480 -9.893 1.00 90.62 193 LYS A CA 1
ATOM 1613 C C . LYS A 1 193 ? 11.387 -16.311 -10.602 1.00 90.62 193 LYS A C 1
ATOM 1615 O O . LYS A 1 193 ? 11.193 -16.133 -11.800 1.00 90.62 193 LYS A O 1
ATOM 1620 N N . LYS A 1 194 ? 12.218 -15.550 -9.886 1.00 89.06 194 LYS A N 1
ATOM 1621 C CA . LYS A 1 194 ? 12.973 -14.420 -10.440 1.00 89.06 194 LYS A CA 1
ATOM 1622 C C . LYS A 1 194 ? 14.030 -14.860 -11.456 1.00 89.06 194 LYS A C 1
ATOM 1624 O O . LYS A 1 194 ? 14.159 -14.218 -12.492 1.00 89.06 194 LYS A O 1
ATOM 1629 N N . GLU A 1 195 ? 14.759 -15.939 -11.185 1.00 89.88 195 GLU A N 1
ATOM 1630 C CA . GLU A 1 195 ? 15.796 -16.481 -12.078 1.00 89.88 195 GLU A CA 1
ATOM 1631 C C . GLU A 1 195 ? 15.215 -17.044 -13.377 1.00 89.88 195 GLU A C 1
ATOM 1633 O O . GLU A 1 195 ? 15.807 -16.886 -14.441 1.00 89.88 195 GLU A O 1
ATOM 1638 N N . ASN A 1 196 ? 14.029 -17.654 -13.308 1.00 89.12 196 ASN A N 1
ATOM 1639 C CA . ASN A 1 196 ? 13.337 -18.206 -14.473 1.00 89.12 196 ASN A CA 1
ATOM 1640 C C . ASN A 1 196 ? 12.414 -17.193 -15.167 1.00 89.12 196 ASN A C 1
ATOM 1642 O O . ASN A 1 196 ? 11.652 -17.563 -16.064 1.00 89.12 196 ASN A O 1
ATOM 1646 N N . LYS A 1 197 ? 12.440 -15.922 -14.751 1.00 89.69 197 LYS A N 1
ATOM 1647 C CA . LYS A 1 197 ? 11.560 -14.897 -15.304 1.00 89.69 197 LYS A CA 1
ATOM 1648 C C . LYS A 1 197 ? 11.957 -14.577 -16.741 1.00 89.69 197 LYS A C 1
ATOM 1650 O O . LYS A 1 197 ? 13.043 -14.067 -17.010 1.00 89.69 197 LYS A O 1
ATOM 1655 N N . ILE A 1 198 ? 11.037 -14.834 -17.665 1.00 92.31 198 ILE A N 1
ATOM 1656 C CA . ILE A 1 198 ? 11.185 -14.466 -19.071 1.00 92.31 198 ILE A CA 1
ATOM 1657 C C . ILE A 1 198 ? 10.706 -13.029 -19.237 1.00 92.31 198 ILE A C 1
ATOM 1659 O O . ILE A 1 198 ? 9.596 -12.685 -18.835 1.00 92.31 198 ILE A O 1
ATOM 1663 N N . LEU A 1 199 ? 11.540 -12.194 -19.852 1.00 94.25 199 LEU A N 1
ATOM 1664 C CA . LEU A 1 199 ? 11.159 -10.836 -20.203 1.00 94.25 199 LEU A CA 1
ATOM 1665 C C . LEU A 1 199 ? 10.027 -10.872 -21.240 1.00 94.25 199 LEU A C 1
ATOM 1667 O O . LEU A 1 199 ? 10.223 -11.344 -22.362 1.00 94.25 199 LEU A O 1
ATOM 1671 N N . LYS A 1 200 ? 8.854 -10.375 -20.858 1.00 94.75 200 LYS A N 1
ATOM 1672 C CA . LYS A 1 200 ? 7.632 -10.397 -21.661 1.00 94.75 200 LYS A CA 1
ATOM 1673 C C . LYS A 1 200 ? 6.969 -9.026 -21.594 1.00 94.75 200 LYS A C 1
ATOM 1675 O O . LYS A 1 200 ? 6.935 -8.409 -20.536 1.00 94.75 200 LYS A O 1
ATOM 1680 N N . LEU A 1 201 ? 6.459 -8.567 -22.732 1.00 94.81 201 LEU A N 1
ATOM 1681 C CA . LEU A 1 201 ? 5.547 -7.432 -22.782 1.00 94.81 201 LEU A CA 1
ATOM 1682 C C . LEU A 1 201 ? 4.121 -7.969 -22.630 1.00 94.81 201 LEU A C 1
ATOM 1684 O O . LEU A 1 201 ? 3.730 -8.919 -23.315 1.00 94.81 201 LEU A O 1
ATOM 1688 N N . HIS A 1 202 ? 3.374 -7.404 -21.695 1.00 96.06 202 HIS A N 1
ATOM 1689 C CA . HIS A 1 202 ? 2.013 -7.799 -21.372 1.00 96.06 202 HIS A CA 1
ATOM 1690 C C . HIS A 1 202 ? 1.011 -6.892 -22.073 1.00 96.06 202 HIS A C 1
ATOM 1692 O O . HIS A 1 202 ? 1.164 -5.673 -22.092 1.00 96.06 202 HIS A O 1
ATOM 1698 N N . GLU A 1 203 ? -0.049 -7.495 -22.592 1.00 95.88 203 GLU A N 1
ATOM 1699 C CA . GLU A 1 203 ? -1.188 -6.773 -23.149 1.00 95.88 203 GLU A CA 1
ATOM 1700 C C . GLU A 1 203 ? -2.305 -6.661 -22.102 1.00 95.88 203 GLU A C 1
ATOM 1702 O O . GLU A 1 203 ? -2.427 -7.551 -21.249 1.00 95.88 203 GLU A O 1
ATOM 1707 N N . PRO A 1 204 ? -3.136 -5.602 -22.148 1.00 96.88 204 PRO A N 1
ATOM 1708 C CA . PRO A 1 204 ? -4.286 -5.477 -21.262 1.00 96.88 204 PRO A CA 1
ATOM 1709 C C . PRO A 1 204 ? -5.202 -6.701 -21.338 1.00 96.88 204 PRO A C 1
ATOM 1711 O O . PRO A 1 204 ? -5.462 -7.246 -22.415 1.00 96.88 204 PRO A O 1
ATOM 1714 N N . ASN A 1 205 ? -5.723 -7.138 -20.191 1.00 95.12 205 ASN A N 1
ATOM 1715 C CA . ASN A 1 205 ? -6.583 -8.313 -20.164 1.00 95.12 205 ASN A CA 1
ATOM 1716 C C . ASN A 1 205 ? -7.910 -8.034 -20.907 1.00 95.12 205 ASN A C 1
ATOM 1718 O O . ASN A 1 205 ? -8.545 -7.016 -20.624 1.00 95.12 205 ASN A O 1
ATOM 1722 N N . PRO A 1 206 ? -8.405 -8.942 -21.773 1.00 96.50 206 PRO A N 1
ATOM 1723 C CA . PRO A 1 206 ? -9.638 -8.720 -22.535 1.00 96.50 206 PRO A CA 1
ATOM 1724 C C . PRO A 1 206 ? -10.899 -8.486 -21.691 1.00 96.50 206 PRO A C 1
ATOM 1726 O O . PRO A 1 206 ? -11.846 -7.878 -22.181 1.00 96.50 206 PRO A O 1
ATOM 1729 N N . LYS A 1 207 ? -10.940 -8.975 -20.442 1.00 97.38 207 LYS A N 1
ATOM 1730 C CA . LYS A 1 207 ? -12.106 -8.855 -19.554 1.00 97.38 207 LYS A CA 1
ATOM 1731 C C . LYS A 1 207 ? -12.345 -7.415 -19.097 1.00 97.38 207 LYS A C 1
ATOM 1733 O O . LYS A 1 207 ? -13.490 -6.980 -19.053 1.00 97.38 207 LYS A O 1
ATOM 1738 N N . TYR A 1 208 ? -11.273 -6.703 -18.752 1.00 97.38 208 TYR A N 1
ATOM 1739 C CA . TYR A 1 208 ? -11.341 -5.357 -18.169 1.00 97.38 208 TYR A CA 1
ATOM 1740 C C . TYR A 1 208 ? -10.707 -4.274 -19.044 1.00 97.38 208 TYR A C 1
ATOM 1742 O O . TYR A 1 208 ? -10.908 -3.096 -18.784 1.00 97.38 208 TYR A O 1
ATOM 1750 N N . GLY A 1 209 ? -9.937 -4.651 -20.068 1.00 96.44 209 GLY A N 1
ATOM 1751 C CA . GLY A 1 209 ? -9.197 -3.707 -20.906 1.00 96.44 209 GLY A CA 1
ATOM 1752 C C . GLY A 1 209 ? -8.006 -3.048 -20.204 1.00 96.44 209 GLY A C 1
ATOM 1753 O O . GLY A 1 209 ? -7.439 -2.109 -20.749 1.00 96.44 209 GLY A O 1
ATOM 1754 N N . ASN A 1 210 ? -7.608 -3.552 -19.031 1.00 96.00 210 ASN A N 1
ATOM 1755 C CA . ASN A 1 210 ? -6.550 -2.992 -18.191 1.00 96.00 210 ASN A CA 1
ATOM 1756 C C . ASN A 1 210 ? -5.452 -4.028 -17.895 1.00 96.00 210 ASN A C 1
ATOM 1758 O O . ASN A 1 210 ? -5.687 -5.239 -17.926 1.00 96.00 210 ASN A O 1
ATOM 1762 N N . LEU A 1 211 ? -4.250 -3.534 -17.588 1.00 96.44 211 LEU A N 1
ATOM 1763 C CA . LEU A 1 211 ? -3.143 -4.333 -17.053 1.00 96.44 211 LEU A CA 1
ATOM 1764 C C . LEU A 1 211 ? -3.291 -4.493 -15.538 1.00 96.44 211 LEU A C 1
ATOM 1766 O O . LEU A 1 211 ? -3.686 -3.550 -14.847 1.00 96.44 211 LEU A O 1
ATOM 1770 N N . LYS A 1 212 ? -2.893 -5.652 -15.009 1.00 97.06 212 LYS A N 1
ATOM 1771 C CA . LYS A 1 212 ? -2.668 -5.812 -13.566 1.00 97.06 212 LYS A CA 1
ATOM 1772 C C . LYS A 1 212 ? -1.483 -4.945 -13.108 1.00 97.06 212 LYS A C 1
ATOM 1774 O O . LYS A 1 212 ? -0.594 -4.674 -13.923 1.00 97.06 212 LYS A O 1
ATOM 1779 N N . PRO A 1 213 ? -1.424 -4.524 -11.832 1.00 97.25 213 PRO A N 1
ATOM 1780 C CA . PRO A 1 213 ? -0.288 -3.785 -11.291 1.00 97.25 213 PRO A CA 1
ATOM 1781 C C . PRO A 1 213 ? 1.070 -4.424 -11.609 1.00 97.25 213 PRO A C 1
ATOM 1783 O O . PRO A 1 213 ? 1.940 -3.731 -12.137 1.00 97.25 213 PRO A O 1
ATOM 1786 N N . TRP A 1 214 ? 1.236 -5.734 -11.396 1.00 96.56 214 TRP A N 1
ATOM 1787 C CA . TRP A 1 214 ? 2.490 -6.433 -11.686 1.00 96.56 214 TRP A CA 1
ATOM 1788 C C . TRP A 1 214 ? 2.826 -6.417 -13.180 1.00 96.56 214 TRP A C 1
ATOM 1790 O O . TRP A 1 214 ? 3.975 -6.181 -13.543 1.00 96.56 214 TRP A O 1
ATOM 1800 N N . GLN A 1 215 ? 1.830 -6.582 -14.058 1.00 97.00 215 GLN A N 1
ATOM 1801 C CA . GLN A 1 215 ? 2.020 -6.526 -15.514 1.00 97.00 215 GLN A CA 1
ATOM 1802 C C . GLN A 1 215 ? 2.430 -5.124 -15.966 1.00 97.00 215 GLN A C 1
ATOM 1804 O O . GLN A 1 215 ? 3.303 -4.976 -16.816 1.00 97.00 215 GLN A O 1
ATOM 1809 N N . LYS A 1 216 ? 1.832 -4.084 -15.375 1.00 96.19 216 LYS A N 1
ATOM 1810 C CA . LYS A 1 216 ? 2.215 -2.695 -15.633 1.00 96.19 216 LYS A CA 1
ATOM 1811 C C . LYS A 1 216 ? 3.661 -2.446 -15.208 1.00 96.19 216 LYS A C 1
ATOM 1813 O O . LYS A 1 216 ? 4.434 -1.929 -16.004 1.00 96.19 216 LYS A O 1
ATOM 1818 N N . SER A 1 217 ? 4.046 -2.873 -14.005 1.00 95.31 217 SER A N 1
ATOM 1819 C CA . SER A 1 217 ? 5.434 -2.767 -13.545 1.00 95.31 217 SER A CA 1
ATOM 1820 C C . SER A 1 217 ? 6.412 -3.542 -14.435 1.00 95.31 217 SER A C 1
ATOM 1822 O O . SER A 1 217 ? 7.520 -3.069 -14.682 1.00 95.31 217 SER A O 1
ATOM 1824 N N . GLU A 1 218 ? 6.020 -4.710 -14.950 1.00 95.56 218 GLU A N 1
ATOM 1825 C CA . GLU A 1 218 ? 6.836 -5.472 -15.900 1.00 95.56 218 GLU A CA 1
ATOM 1826 C C . GLU A 1 218 ? 6.969 -4.777 -17.253 1.00 95.56 218 GLU A C 1
ATOM 1828 O O . GLU A 1 218 ? 8.078 -4.714 -17.782 1.00 95.56 218 GLU A O 1
ATOM 1833 N N . ASN A 1 219 ? 5.894 -4.186 -17.771 1.00 95.62 219 ASN A N 1
ATOM 1834 C CA . ASN A 1 219 ? 5.928 -3.384 -18.993 1.00 95.62 219 ASN A CA 1
ATOM 1835 C C . ASN A 1 219 ? 6.791 -2.127 -18.836 1.00 95.62 219 ASN A C 1
ATOM 1837 O O . ASN A 1 219 ? 7.597 -1.831 -19.717 1.00 95.62 219 ASN A O 1
ATOM 1841 N N . ASP A 1 220 ? 6.678 -1.426 -17.705 1.00 94.25 220 ASP A N 1
ATOM 1842 C CA . ASP A 1 220 ? 7.497 -0.249 -17.394 1.00 94.25 220 ASP A CA 1
ATOM 1843 C C . ASP A 1 220 ? 8.991 -0.621 -17.314 1.00 94.25 220 ASP A C 1
ATOM 1845 O O . ASP A 1 220 ? 9.862 0.135 -17.753 1.00 94.25 220 ASP A O 1
ATOM 1849 N N . TYR A 1 221 ? 9.303 -1.815 -16.794 1.00 95.75 221 TYR A N 1
ATOM 1850 C CA . TYR A 1 221 ? 10.668 -2.341 -16.724 1.00 95.75 221 TYR A CA 1
ATOM 1851 C C . TYR A 1 221 ? 11.164 -2.956 -18.041 1.00 95.75 221 TYR A C 1
ATOM 1853 O O . TYR A 1 221 ? 12.374 -3.028 -18.255 1.00 95.75 221 TYR A O 1
ATOM 1861 N N . TYR A 1 222 ? 10.273 -3.392 -18.932 1.00 97.50 222 TYR A N 1
ATOM 1862 C CA . TYR A 1 222 ? 10.596 -4.120 -20.162 1.00 97.50 222 TYR A CA 1
ATOM 1863 C C . TYR A 1 222 ? 11.782 -3.538 -20.965 1.00 97.50 222 TYR A C 1
ATOM 1865 O O . TYR A 1 222 ? 12.733 -4.283 -21.230 1.00 97.50 222 TYR A O 1
ATOM 1873 N N . PRO A 1 223 ? 11.828 -2.228 -21.288 1.00 97.62 223 PRO A N 1
ATOM 1874 C CA . PRO A 1 223 ? 12.963 -1.639 -22.007 1.00 97.62 223 PRO A CA 1
ATOM 1875 C C . PRO A 1 223 ? 14.283 -1.710 -21.221 1.00 97.62 223 PRO A C 1
ATOM 1877 O O . PRO A 1 223 ? 15.336 -1.988 -21.797 1.00 97.62 223 PRO A O 1
ATOM 1880 N N . PHE A 1 224 ? 14.247 -1.538 -19.898 1.00 97.25 224 PHE A N 1
ATOM 1881 C CA . PHE A 1 224 ? 15.428 -1.721 -19.049 1.00 97.25 224 PHE A CA 1
ATOM 1882 C C . PHE A 1 224 ? 15.859 -3.189 -18.996 1.00 97.25 224 PHE A C 1
ATOM 1884 O O . PHE A 1 224 ? 17.053 -3.478 -18.970 1.00 97.25 224 PHE A O 1
ATOM 1891 N N . GLY A 1 225 ? 14.908 -4.124 -19.025 1.00 95.81 225 GLY A N 1
ATOM 1892 C CA . GLY A 1 225 ? 15.175 -5.554 -19.145 1.00 95.81 225 GLY A CA 1
ATOM 1893 C C . GLY A 1 225 ? 15.912 -5.903 -20.440 1.00 95.81 225 GLY A C 1
ATOM 1894 O O . GLY A 1 225 ? 16.923 -6.601 -20.386 1.00 95.81 225 GLY A O 1
ATOM 1895 N N . LEU A 1 226 ? 15.472 -5.365 -21.586 1.00 97.12 226 LEU A N 1
ATOM 1896 C CA . LEU A 1 226 ? 16.158 -5.548 -22.875 1.00 97.12 226 LEU A CA 1
ATOM 1897 C C . LEU A 1 226 ? 17.576 -4.973 -22.834 1.00 97.12 226 LEU A C 1
ATOM 1899 O O . LEU A 1 226 ? 18.529 -5.645 -23.234 1.00 97.12 226 LEU A O 1
ATOM 1903 N N . LEU A 1 227 ? 17.724 -3.767 -22.276 1.00 96.69 227 LEU A N 1
ATOM 1904 C CA . LEU A 1 227 ? 19.027 -3.144 -22.069 1.00 96.69 227 LEU A CA 1
ATOM 1905 C C . LEU A 1 227 ? 19.926 -4.004 -21.170 1.00 96.69 227 LEU A C 1
ATOM 1907 O O . LEU A 1 227 ? 21.106 -4.164 -21.455 1.00 96.69 227 LEU A O 1
ATOM 1911 N N . ASN A 1 228 ? 19.399 -4.576 -20.092 1.00 94.56 228 ASN A N 1
ATOM 1912 C CA . ASN A 1 228 ? 20.176 -5.394 -19.161 1.00 94.56 228 ASN A CA 1
ATOM 1913 C C . ASN A 1 228 ? 20.562 -6.763 -19.729 1.00 94.56 228 ASN A C 1
ATOM 1915 O O . ASN A 1 228 ? 21.582 -7.300 -19.313 1.00 94.56 228 ASN A O 1
ATOM 1919 N N . ALA A 1 229 ? 19.780 -7.292 -20.668 1.00 94.44 229 ALA A N 1
ATOM 1920 C CA . ALA A 1 229 ? 20.015 -8.570 -21.334 1.00 94.44 229 ALA A CA 1
ATOM 1921 C C . ALA A 1 229 ? 20.840 -8.451 -22.633 1.00 94.44 229 ALA A C 1
ATOM 1923 O O . ALA A 1 229 ? 20.864 -9.392 -23.419 1.00 94.44 229 ALA A O 1
ATOM 1924 N N . ASP A 1 230 ? 21.459 -7.292 -22.893 1.00 95.62 230 ASP A N 1
ATOM 1925 C CA . ASP A 1 230 ? 22.221 -7.007 -24.122 1.00 95.62 230 ASP A CA 1
ATOM 1926 C C . ASP A 1 230 ? 21.417 -7.158 -25.430 1.00 95.62 230 ASP A C 1
ATOM 1928 O O . ASP A 1 230 ? 21.976 -7.306 -26.515 1.00 95.62 230 ASP A O 1
ATOM 1932 N N . ARG A 1 231 ? 20.086 -7.031 -25.353 1.00 96.31 231 ARG A N 1
ATOM 1933 C CA . ARG A 1 231 ? 19.164 -7.099 -26.498 1.00 96.31 231 ARG A CA 1
ATOM 1934 C C . ARG A 1 231 ? 18.946 -5.716 -27.117 1.00 96.31 231 ARG A C 1
ATOM 1936 O O . ARG A 1 231 ? 17.832 -5.196 -27.147 1.00 96.31 231 ARG A O 1
ATOM 1943 N N . ASN A 1 232 ? 20.034 -5.094 -27.571 1.00 97.00 232 ASN A N 1
ATOM 1944 C CA . ASN A 1 232 ? 20.030 -3.700 -28.030 1.00 97.00 232 ASN A CA 1
ATOM 1945 C C . ASN A 1 232 ? 19.130 -3.484 -29.265 1.00 97.00 232 ASN A C 1
ATOM 1947 O O . ASN A 1 232 ? 18.367 -2.524 -29.293 1.00 97.00 232 ASN A O 1
ATOM 1951 N N . GLU A 1 233 ? 19.163 -4.384 -30.254 1.00 96.94 233 GLU A N 1
ATOM 1952 C CA . GLU A 1 233 ? 18.319 -4.278 -31.460 1.00 96.94 233 GLU A CA 1
ATOM 1953 C C . GLU A 1 233 ? 16.823 -4.313 -31.111 1.00 96.94 233 GLU A C 1
ATOM 1955 O O . GLU A 1 233 ? 16.047 -3.472 -31.569 1.00 96.94 233 GLU A O 1
ATOM 1960 N N . ASP A 1 234 ? 16.433 -5.230 -30.222 1.00 96.94 234 ASP A N 1
ATOM 1961 C CA . ASP A 1 234 ? 15.055 -5.350 -29.744 1.00 96.94 234 ASP A CA 1
ATOM 1962 C C . ASP A 1 234 ? 14.611 -4.103 -28.971 1.00 96.94 234 ASP A C 1
ATOM 1964 O O . ASP A 1 234 ? 13.479 -3.646 -29.132 1.00 96.94 234 ASP A O 1
ATOM 1968 N N . LEU A 1 235 ? 15.500 -3.526 -28.152 1.00 97.81 235 LEU A N 1
ATOM 1969 C CA . LEU A 1 235 ? 15.222 -2.286 -27.426 1.00 97.81 235 LEU A CA 1
ATOM 1970 C C . LEU A 1 235 ? 14.928 -1.143 -28.396 1.00 97.81 235 LEU A C 1
ATOM 1972 O O . LEU A 1 235 ? 13.946 -0.424 -28.237 1.00 97.81 235 LEU A O 1
ATOM 1976 N N . ILE A 1 236 ? 15.757 -0.988 -29.421 1.00 97.81 236 ILE A N 1
ATOM 1977 C CA . ILE A 1 236 ? 15.598 0.063 -30.420 1.00 97.81 236 ILE A CA 1
ATOM 1978 C C . ILE A 1 236 ? 14.289 -0.101 -31.200 1.00 97.81 236 ILE A C 1
ATOM 1980 O O . ILE A 1 236 ? 13.566 0.879 -31.407 1.00 97.81 236 ILE A O 1
ATOM 1984 N N . LEU A 1 237 ? 13.951 -1.329 -31.605 1.00 97.06 237 LEU A N 1
ATOM 1985 C CA . LEU A 1 237 ? 12.675 -1.630 -32.261 1.00 97.06 237 LEU A CA 1
ATOM 1986 C C . LEU A 1 237 ? 11.480 -1.324 -31.346 1.00 97.06 237 LEU A C 1
ATOM 1988 O O . LEU A 1 237 ? 10.495 -0.721 -31.787 1.00 97.06 237 LEU A O 1
ATOM 1992 N N . PHE A 1 238 ? 11.577 -1.681 -30.065 1.00 96.69 238 PHE A N 1
ATOM 1993 C CA . PHE A 1 238 ? 10.554 -1.387 -29.064 1.00 96.69 238 PHE A CA 1
ATOM 1994 C C . PHE A 1 238 ? 10.341 0.124 -28.894 1.00 96.69 238 PHE A C 1
ATOM 1996 O O . PHE A 1 238 ? 9.214 0.606 -28.999 1.00 96.69 238 PHE A O 1
ATOM 2003 N N . LEU A 1 239 ? 11.413 0.898 -28.717 1.00 96.69 239 LEU A N 1
ATOM 2004 C CA . LEU A 1 239 ? 11.315 2.345 -28.510 1.00 96.69 239 LEU A CA 1
ATOM 2005 C C . LEU A 1 239 ? 10.756 3.076 -29.743 1.00 96.69 239 LEU A C 1
ATOM 2007 O O . LEU A 1 239 ? 9.994 4.035 -29.603 1.00 96.69 239 LEU A O 1
ATOM 2011 N N . LYS A 1 240 ? 11.090 2.612 -30.956 1.00 96.19 240 LYS A N 1
ATOM 2012 C CA . LYS A 1 240 ? 10.551 3.159 -32.215 1.00 96.19 240 LYS A CA 1
ATOM 2013 C C . LYS A 1 240 ? 9.054 2.874 -32.384 1.00 96.19 240 LYS A C 1
ATOM 2015 O O . LYS A 1 240 ? 8.356 3.679 -32.995 1.00 96.19 240 LYS A O 1
ATOM 2020 N N . SER A 1 241 ? 8.563 1.754 -31.850 1.00 95.50 241 SER A N 1
ATOM 2021 C CA . SER A 1 241 ? 7.144 1.371 -31.915 1.00 95.50 241 SER A CA 1
ATOM 2022 C C . SER A 1 241 ? 6.285 1.968 -30.791 1.00 95.5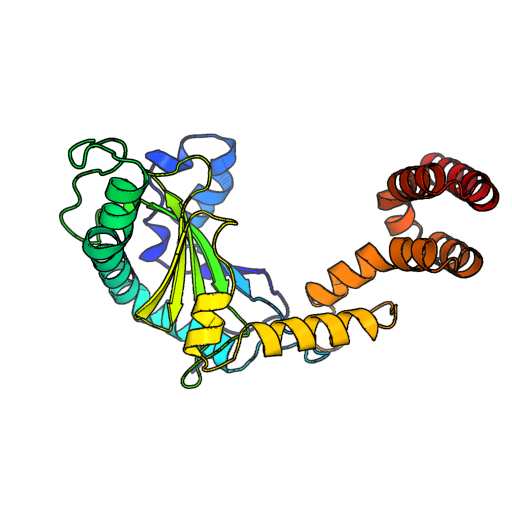0 241 SER A C 1
ATOM 2024 O O . SER A 1 241 ? 5.068 2.011 -30.938 1.00 95.50 241 SER A O 1
ATOM 2026 N N . HIS A 1 242 ? 6.894 2.490 -29.719 1.00 94.69 242 HIS A N 1
ATOM 2027 C CA . HIS A 1 242 ? 6.196 3.003 -28.530 1.00 94.69 242 HIS A CA 1
ATOM 2028 C C . HIS A 1 242 ? 6.638 4.429 -28.163 1.00 94.69 242 HIS A C 1
ATOM 2030 O O . HIS A 1 242 ? 7.107 4.689 -27.057 1.00 94.69 242 HIS A O 1
ATOM 2036 N N . MET A 1 243 ? 6.495 5.373 -29.097 1.00 93.69 243 MET A N 1
ATOM 2037 C CA . MET A 1 243 ? 7.041 6.736 -28.972 1.00 93.69 243 MET A CA 1
ATOM 2038 C C . MET A 1 243 ? 6.594 7.496 -27.710 1.00 93.69 243 MET A C 1
ATOM 2040 O O . MET A 1 243 ? 7.411 8.193 -27.105 1.00 93.69 243 MET A O 1
ATOM 2044 N N . ASP A 1 244 ? 5.340 7.337 -27.279 1.00 91.56 244 ASP A N 1
ATOM 2045 C CA . ASP A 1 244 ? 4.822 8.001 -26.074 1.00 91.56 244 ASP A CA 1
ATOM 2046 C C . ASP A 1 244 ? 5.488 7.489 -24.793 1.00 91.56 244 ASP A C 1
ATOM 2048 O O . ASP A 1 244 ? 5.800 8.273 -23.893 1.00 91.56 244 ASP A O 1
ATOM 2052 N N . LEU A 1 245 ? 5.739 6.179 -24.715 1.00 90.88 245 LEU A N 1
ATOM 2053 C CA . LEU A 1 245 ? 6.488 5.579 -23.614 1.00 90.88 245 LEU A CA 1
ATOM 2054 C C . LEU A 1 245 ? 7.956 5.998 -23.692 1.00 90.88 245 LEU A C 1
ATOM 2056 O O . LEU A 1 245 ? 8.516 6.428 -22.688 1.00 90.88 245 LEU A O 1
ATOM 2060 N N . THR A 1 246 ? 8.555 5.951 -24.886 1.00 93.81 246 THR A N 1
ATOM 2061 C CA . THR A 1 246 ? 9.938 6.381 -25.135 1.00 93.81 246 THR A CA 1
ATOM 2062 C C . THR A 1 246 ? 10.188 7.780 -24.585 1.00 93.81 246 THR A C 1
ATOM 2064 O O . THR A 1 246 ? 11.150 7.971 -23.845 1.00 93.81 246 THR A O 1
ATOM 2067 N N . LYS A 1 247 ? 9.289 8.739 -24.837 1.00 94.81 247 LYS A N 1
ATOM 2068 C CA . LYS A 1 247 ? 9.388 10.106 -24.300 1.00 94.81 247 LYS A CA 1
ATOM 2069 C C . LYS A 1 247 ? 9.509 10.166 -22.776 1.00 94.81 247 LYS A C 1
ATOM 2071 O O . LYS A 1 247 ? 10.164 11.056 -22.255 1.00 94.81 247 LYS A O 1
ATOM 2076 N N . GLN A 1 248 ? 8.893 9.229 -22.061 1.00 94.31 248 GLN A N 1
ATOM 2077 C CA . GLN A 1 248 ? 8.872 9.209 -20.595 1.00 94.31 248 GLN A CA 1
ATOM 2078 C C . GLN A 1 248 ? 10.112 8.548 -19.977 1.00 94.31 248 GLN A C 1
ATOM 2080 O O . GLN A 1 248 ? 10.386 8.735 -18.786 1.00 94.31 248 GLN A O 1
ATOM 2085 N N . ILE A 1 249 ? 10.835 7.728 -20.744 1.00 96.12 249 ILE A N 1
ATOM 2086 C CA . ILE A 1 249 ? 11.886 6.850 -20.205 1.00 96.12 249 ILE A CA 1
ATOM 2087 C C . ILE A 1 249 ? 13.255 7.034 -20.861 1.00 96.12 249 ILE A C 1
ATOM 2089 O O . ILE A 1 249 ? 14.233 6.518 -20.324 1.00 96.12 249 ILE A O 1
ATOM 2093 N N . ILE A 1 250 ? 13.349 7.733 -21.999 1.00 97.62 250 ILE A N 1
ATOM 2094 C CA . ILE A 1 250 ? 14.574 7.775 -22.811 1.00 97.62 250 ILE A CA 1
ATOM 2095 C C . ILE A 1 250 ? 15.775 8.336 -22.045 1.00 97.62 250 ILE A C 1
ATOM 2097 O O . ILE A 1 250 ? 16.849 7.743 -22.104 1.00 97.62 250 ILE A O 1
ATOM 2101 N N . ASP A 1 251 ? 15.589 9.389 -21.249 1.00 97.44 251 ASP A N 1
ATOM 2102 C CA . ASP A 1 251 ? 16.678 9.990 -20.468 1.00 97.44 251 ASP A CA 1
ATOM 2103 C C . ASP A 1 251 ? 17.220 9.009 -19.417 1.00 97.44 251 ASP A C 1
ATOM 2105 O O . ASP A 1 251 ? 18.428 8.820 -19.292 1.00 97.44 251 ASP A O 1
ATOM 2109 N N . ARG A 1 252 ? 16.327 8.267 -18.748 1.00 97.38 252 ARG A N 1
ATOM 2110 C CA . ARG A 1 252 ? 16.711 7.209 -17.801 1.00 97.38 252 ARG A CA 1
ATOM 2111 C C . ARG A 1 252 ? 17.447 6.062 -18.496 1.00 97.38 252 ARG A C 1
ATOM 2113 O O . ARG A 1 252 ? 18.386 5.502 -17.939 1.00 97.38 252 ARG A O 1
ATOM 2120 N N . LEU A 1 253 ? 17.049 5.694 -19.715 1.00 97.75 253 LEU A N 1
ATOM 2121 C CA . LEU A 1 253 ? 17.762 4.677 -20.496 1.00 97.75 253 LEU A CA 1
ATOM 2122 C C . LEU A 1 253 ? 19.165 5.146 -20.901 1.00 97.75 253 LEU A C 1
ATOM 2124 O O . LEU A 1 253 ? 20.092 4.340 -20.858 1.00 97.75 253 LEU A O 1
ATOM 2128 N N . ILE A 1 254 ? 19.330 6.427 -21.248 1.00 98.19 254 ILE A N 1
ATOM 2129 C CA . ILE A 1 254 ? 20.632 7.048 -21.538 1.00 98.19 254 ILE A CA 1
ATOM 2130 C C . ILE A 1 254 ? 21.539 6.974 -20.304 1.00 98.19 254 ILE A C 1
ATOM 2132 O O . ILE A 1 254 ? 22.661 6.483 -20.420 1.00 98.19 254 ILE A O 1
ATOM 2136 N N . GLU A 1 255 ? 21.045 7.371 -19.128 1.00 97.69 255 GLU A N 1
ATOM 2137 C CA . GLU A 1 255 ? 21.797 7.301 -17.865 1.00 97.69 255 GLU A CA 1
ATOM 2138 C C . GLU A 1 255 ? 22.261 5.870 -17.550 1.00 97.69 255 GLU A C 1
ATOM 2140 O O . GLU A 1 255 ? 23.433 5.633 -17.241 1.00 97.69 255 GLU A O 1
ATOM 2145 N N . VAL A 1 256 ? 21.365 4.882 -17.678 1.00 97.12 256 VAL A N 1
ATOM 2146 C CA . VAL A 1 256 ? 21.711 3.474 -17.423 1.00 97.12 256 VAL A CA 1
ATOM 2147 C C . VAL A 1 256 ? 22.695 2.946 -18.475 1.00 97.12 256 VAL A C 1
ATOM 2149 O O . VAL A 1 256 ? 23.631 2.223 -18.124 1.00 97.12 256 VAL A O 1
ATOM 2152 N N . ALA A 1 257 ? 22.526 3.298 -19.754 1.00 97.69 257 ALA A N 1
ATOM 2153 C CA . ALA A 1 257 ? 23.445 2.909 -20.825 1.00 97.69 257 ALA A CA 1
ATOM 2154 C C . ALA A 1 257 ? 24.852 3.490 -20.613 1.00 97.69 257 ALA A C 1
ATOM 2156 O O . ALA A 1 257 ? 25.842 2.773 -20.782 1.00 97.69 257 ALA A O 1
ATOM 2157 N N . GLU A 1 258 ? 24.945 4.756 -20.198 1.00 97.56 258 GLU A N 1
ATOM 2158 C CA . GLU A 1 258 ? 26.201 5.433 -19.875 1.00 97.56 258 GLU A CA 1
ATOM 2159 C C . GLU A 1 258 ? 26.893 4.785 -18.673 1.00 97.56 258 GLU A C 1
ATOM 2161 O O . GLU A 1 258 ? 28.065 4.411 -18.768 1.00 97.56 258 GLU A O 1
ATOM 2166 N N . HIS A 1 259 ? 26.157 4.546 -17.581 1.00 97.19 259 HIS A N 1
ATOM 2167 C CA . HIS A 1 259 ? 26.679 3.850 -16.403 1.00 97.19 259 HIS A CA 1
ATOM 2168 C C . HIS A 1 259 ? 27.229 2.458 -16.755 1.00 97.19 259 HIS A C 1
ATOM 2170 O O . HIS A 1 259 ? 28.283 2.046 -16.266 1.00 97.19 259 HIS A O 1
ATOM 2176 N N . LYS A 1 260 ? 26.546 1.745 -17.659 1.00 96.62 260 LYS A N 1
ATOM 2177 C CA . LYS A 1 260 ? 26.958 0.427 -18.161 1.00 96.62 260 LYS A CA 1
ATOM 2178 C C . LYS A 1 260 ? 27.986 0.471 -19.295 1.00 96.62 260 LYS A C 1
ATOM 2180 O O . LYS A 1 260 ? 28.372 -0.589 -19.781 1.00 96.62 260 LYS A O 1
ATOM 2185 N N . LYS A 1 261 ? 28.448 1.659 -19.704 1.00 96.81 261 LYS A N 1
ATOM 2186 C CA . LYS A 1 261 ? 29.432 1.868 -20.782 1.00 96.81 261 LYS A CA 1
ATOM 2187 C C . LYS A 1 261 ? 29.014 1.251 -22.127 1.00 96.81 261 LYS A C 1
ATOM 2189 O O . LYS A 1 261 ? 29.851 0.760 -22.882 1.00 96.81 261 LYS A O 1
ATOM 2194 N N . LYS A 1 262 ? 27.717 1.285 -22.443 1.00 96.00 262 LYS A N 1
ATOM 2195 C CA . LYS A 1 262 ? 27.150 0.806 -23.714 1.00 96.00 262 LYS A CA 1
ATOM 2196 C C . LYS A 1 262 ? 27.197 1.891 -24.794 1.00 96.00 262 LYS A C 1
ATOM 2198 O O . LYS A 1 262 ? 26.156 2.379 -25.225 1.00 96.00 262 LYS A O 1
ATOM 2203 N N . TYR A 1 263 ? 28.399 2.297 -25.199 1.00 94.06 263 TYR A N 1
ATOM 2204 C CA . TYR A 1 263 ? 28.592 3.477 -26.055 1.00 94.06 263 TYR A CA 1
ATOM 2205 C C . TYR A 1 263 ? 27.903 3.374 -27.423 1.00 94.06 263 TYR A C 1
ATOM 2207 O O . TYR A 1 263 ? 27.258 4.335 -27.829 1.00 94.06 263 TYR A O 1
ATOM 2215 N N . ASP A 1 264 ? 27.931 2.203 -28.065 1.00 91.88 264 ASP A N 1
ATOM 2216 C CA . ASP A 1 264 ? 27.278 2.008 -29.371 1.00 91.88 264 ASP A CA 1
ATOM 2217 C C . ASP A 1 264 ? 25.761 2.254 -29.304 1.00 91.88 264 ASP A C 1
ATOM 2219 O O . ASP A 1 264 ? 25.168 2.838 -30.206 1.00 91.88 264 ASP A O 1
ATOM 2223 N N . LEU A 1 265 ? 25.127 1.851 -28.199 1.00 96.56 265 LEU A N 1
ATOM 2224 C CA . LEU A 1 265 ? 23.704 2.084 -27.958 1.00 96.56 265 LEU A CA 1
ATOM 2225 C C . LEU A 1 265 ? 23.422 3.537 -27.540 1.00 96.56 265 LEU A C 1
ATOM 2227 O O . LEU A 1 265 ? 22.370 4.086 -27.864 1.00 96.56 265 LEU A O 1
ATOM 2231 N N . LEU A 1 266 ? 24.349 4.162 -26.811 1.00 96.75 266 LEU A N 1
ATOM 2232 C CA . LEU A 1 266 ? 24.192 5.508 -26.262 1.00 96.75 266 LEU A CA 1
ATOM 2233 C C . LEU A 1 266 ? 23.954 6.553 -27.357 1.00 96.75 266 LEU A C 1
ATOM 2235 O O . LEU A 1 266 ? 23.100 7.426 -27.191 1.00 96.75 266 LEU A O 1
ATOM 2239 N N . ASP A 1 267 ? 24.673 6.452 -28.474 1.00 95.69 267 ASP A N 1
ATOM 2240 C CA . ASP A 1 267 ? 24.525 7.377 -29.600 1.00 95.69 267 ASP A CA 1
ATOM 2241 C C . ASP A 1 267 ? 23.146 7.251 -30.262 1.00 95.69 267 ASP A C 1
ATOM 2243 O O . ASP A 1 267 ? 22.516 8.261 -30.603 1.00 95.69 267 ASP A O 1
ATOM 2247 N N . GLU A 1 268 ? 22.624 6.026 -30.377 1.00 96.50 268 GLU A N 1
ATOM 2248 C CA . GLU A 1 268 ? 21.288 5.800 -30.926 1.00 96.50 268 GLU A CA 1
ATOM 2249 C C . GLU A 1 268 ? 20.201 6.320 -29.974 1.00 96.50 268 GLU A C 1
ATOM 2251 O O . GLU A 1 268 ? 19.307 7.047 -30.411 1.00 96.50 268 GLU A O 1
ATOM 2256 N N . LEU A 1 269 ? 20.314 6.059 -28.667 1.00 97.50 269 LEU A N 1
ATOM 2257 C CA . LEU A 1 269 ? 19.372 6.574 -27.666 1.00 97.50 269 LEU A CA 1
ATOM 2258 C C . LEU A 1 269 ? 19.355 8.111 -27.623 1.00 97.50 269 LEU A C 1
ATOM 2260 O O . LEU A 1 269 ? 18.279 8.709 -27.611 1.00 97.50 269 LEU A O 1
ATOM 2264 N N . LYS A 1 270 ? 20.523 8.769 -27.675 1.00 97.25 270 LYS A N 1
ATOM 2265 C CA . LYS A 1 270 ? 20.626 10.240 -27.752 1.00 97.25 270 LYS A CA 1
ATOM 2266 C C . LYS A 1 270 ? 19.985 10.794 -29.023 1.00 97.25 270 LYS A C 1
ATOM 2268 O O . LYS A 1 270 ? 19.275 11.798 -28.982 1.00 97.25 270 LYS A O 1
ATOM 2273 N N . THR A 1 271 ? 20.199 10.123 -30.153 1.00 96.31 271 THR A N 1
ATOM 2274 C CA . THR A 1 271 ? 19.557 10.484 -31.423 1.00 96.31 271 THR A CA 1
ATOM 2275 C C . THR A 1 271 ? 18.035 10.371 -31.317 1.00 96.31 271 THR A C 1
ATOM 2277 O O . THR A 1 271 ? 17.311 11.268 -31.753 1.00 96.31 271 THR A O 1
ATOM 2280 N N . MET A 1 272 ? 17.532 9.303 -30.695 1.00 95.94 272 MET A N 1
ATOM 2281 C CA . MET A 1 272 ? 16.101 9.123 -30.452 1.00 95.94 272 MET A CA 1
ATOM 2282 C C . MET A 1 272 ? 15.532 10.199 -29.523 1.00 95.94 272 MET A C 1
ATOM 2284 O O . MET A 1 272 ? 14.495 10.767 -29.858 1.00 95.94 272 MET A O 1
ATOM 2288 N N . ALA A 1 273 ? 16.211 10.538 -28.424 1.00 96.62 273 ALA A N 1
ATOM 2289 C CA . ALA A 1 273 ? 15.789 11.606 -27.514 1.00 96.62 273 ALA A CA 1
ATOM 2290 C C . ALA A 1 273 ? 15.600 12.940 -28.256 1.00 96.62 273 ALA A C 1
ATOM 2292 O O . ALA A 1 273 ? 14.537 13.555 -28.174 1.00 96.62 273 ALA A O 1
ATOM 2293 N N . ASN A 1 274 ? 16.574 13.331 -29.084 1.00 95.81 274 ASN A N 1
ATOM 2294 C CA . ASN A 1 274 ? 16.477 14.544 -29.902 1.00 95.81 274 ASN A CA 1
ATOM 2295 C C . ASN A 1 274 ? 15.255 14.526 -30.838 1.00 95.81 274 ASN A C 1
ATOM 2297 O O . ASN A 1 274 ? 14.557 15.531 -30.977 1.00 95.81 274 ASN A O 1
ATOM 2301 N N . ASN A 1 275 ? 14.957 13.380 -31.457 1.00 93.31 275 ASN A N 1
ATOM 2302 C CA . ASN A 1 275 ? 13.802 13.230 -32.349 1.00 93.31 275 ASN A CA 1
ATOM 2303 C C . ASN A 1 275 ? 12.454 13.281 -31.616 1.00 93.31 275 ASN A C 1
ATOM 2305 O O . ASN A 1 275 ? 11.457 13.704 -32.198 1.00 93.31 275 ASN A O 1
ATOM 2309 N N . VAL A 1 276 ? 12.406 12.822 -30.364 1.00 93.25 276 VAL A N 1
ATOM 2310 C CA . VAL A 1 276 ? 11.186 12.808 -29.544 1.00 93.25 276 VAL A CA 1
ATOM 2311 C C . VAL A 1 276 ? 10.874 14.199 -28.984 1.00 93.25 276 VAL A C 1
ATOM 2313 O O . VAL A 1 276 ? 9.706 14.539 -28.825 1.00 93.25 276 VAL A O 1
ATOM 2316 N N . TYR A 1 277 ? 11.896 15.014 -28.701 1.00 90.75 277 TYR A N 1
ATOM 2317 C CA . TYR A 1 277 ? 11.722 16.366 -28.154 1.00 90.75 277 TYR A CA 1
ATOM 2318 C C . TYR A 1 277 ? 11.506 17.458 -29.208 1.00 90.75 277 TYR A C 1
ATOM 2320 O O . TYR A 1 277 ? 11.061 18.552 -28.870 1.00 90.75 277 TYR A O 1
ATOM 2328 N N . THR A 1 278 ? 11.817 17.183 -30.475 1.00 89.06 278 THR A N 1
ATOM 2329 C CA . THR A 1 278 ? 11.642 18.139 -31.584 1.00 89.06 278 THR A CA 1
ATOM 2330 C C . THR A 1 278 ? 10.292 18.025 -32.298 1.00 89.06 278 THR A C 1
ATOM 2332 O O . THR A 1 278 ? 9.986 18.868 -33.141 1.00 89.06 278 THR A O 1
ATOM 2335 N N . LYS A 1 279 ? 9.488 17.011 -31.963 1.00 70.12 279 LYS A N 1
ATOM 2336 C CA . LYS A 1 279 ? 8.118 16.805 -32.450 1.00 70.12 279 LYS A CA 1
ATOM 2337 C C . LYS A 1 279 ? 7.101 17.105 -31.356 1.00 70.12 279 LYS A C 1
ATOM 2339 O O . LYS A 1 279 ? 6.042 17.654 -31.723 1.00 70.12 279 LYS A O 1
#

Nearest PDB structures (foldseek):
  7rdr-assembly1_A  TM=4.998E-01  e=8.259E+00  unidentified

pLDDT: mean 96.35, std 3.68, range [58.06, 98.88]

Mean predicted aligned error: 3.67 Å

Organism: NCBI:txid2683592

Sequence (279 aa):
MDKFTFSGEWKVDLYLDEISKLNSDRFYKYEIHQPHKEKLLKGMVPLTIYDEHTENPDPTPEQILAINWILENQNEILKTIYNDLINVIWPHYIEKWEDDSENEHSYPKISNYQELDKALGIDSIGIHYDKADGVSYYSLYFSFCTDEEHGLTLIYHKNRLIDFGGIGDVDNKKLLKDQGIGFDDWFNEQIKKKENKILKLHEPNPKYGNLKPWQKSENDYYPFGLLNADRNEDLILFLKSHMDLTKQIIDRLIEVAEHKKKYDLLDELKTMANNVYTK

Radius of gyration: 22.78 Å; Cα contacts (8 Å, |Δi|>4): 383; chains: 1; bounding box: 54×44×63 Å

Secondary structure (DSSP, 8-state):
--S----S-SEEEEE-TTGGG---HHHH-SGGGHHHHHHHTTTEEEEEEPPPSSS--SPPHHHHHHHHHHHHHHHHHHHHHHHHIIIIIHHHHHHHHT--TT-TTTS----SGGGGGGTEEEEEEEEEEEEETTEEEEEEEEEESS-TTT-EEEEEETTEEEEEESTTT--SHHHHHHTT--HHHHHHHHHHHHHT----PPPPPTTTSS--HHHHHHHHHHHHHHHHTT-HHHHHHHHHH-HHHHHHHHHHHHHHHHHTT-HHHHHHHHHHHHHHH--

Foldseek 3Di:
DQPDDDQLDQKDWDQALQQLLLQDCVQQVDPVRVVVSVCSVVSTAIEGEDDDPDPPSDQDPQLSVQVSLCNVCVVVLLQLCVCCVVPPVLVVLCVVVVDDCPPCQQNNDDPGSSCCSSFWHWHHKYWYSQDDPSHTKMKTFTCGSNCNPFGKIFIDDNSHTQDMDGNVPDDCCSVCVVVVHDPVVVVVVVVVCVVPDDLDQDAADPVNRHDDPVNVVSNLCNLVVCVVVVVLVVSLVVCVVCLVSLQVCLVVVLVVCVVVVVVVSNVVSVVSNVVSVVD

InterPro domains:
  IPR054254 Domain of unknown function DUF6985 [PF22481] (45-166)